Protein AF-A0A183EMP8-F1 (afdb_monomer)

Radius of gyration: 19.64 Å; Cα contacts (8 Å, |Δi|>4): 187; chains: 1; bounding box: 54×26×72 Å

Structure (mmCIF, N/CA/C/O backbone):
data_AF-A0A183EMP8-F1
#
_entry.id   AF-A0A183EMP8-F1
#
loop_
_atom_site.group_PDB
_atom_site.id
_atom_site.type_symbol
_atom_site.label_atom_id
_atom_site.label_alt_id
_atom_site.label_comp_id
_atom_site.label_asym_id
_atom_site.label_entity_id
_atom_site.label_seq_id
_atom_site.pdbx_PDB_ins_code
_atom_site.Cartn_x
_atom_site.Cartn_y
_atom_site.Cartn_z
_atom_site.occupancy
_atom_site.B_iso_or_equiv
_atom_site.auth_seq_id
_atom_site.auth_comp_id
_atom_site.auth_asym_id
_atom_site.auth_atom_id
_atom_site.pdbx_PDB_model_num
ATOM 1 N N . MET A 1 1 ? 3.446 -0.635 -47.519 1.00 36.91 1 MET A N 1
ATOM 2 C CA . MET A 1 1 ? 3.148 -0.071 -46.184 1.00 36.91 1 MET A CA 1
ATOM 3 C C . MET A 1 1 ? 3.749 -0.978 -45.109 1.00 36.91 1 MET A C 1
ATOM 5 O O . MET A 1 1 ? 3.052 -1.861 -44.645 1.00 36.91 1 MET A O 1
ATOM 9 N N . LEU A 1 2 ? 5.040 -0.838 -44.767 1.00 44.22 2 LEU A N 1
ATOM 10 C CA . LEU A 1 2 ? 5.709 -1.691 -43.756 1.00 44.22 2 LEU A CA 1
ATOM 11 C C . LEU A 1 2 ? 6.845 -0.983 -42.972 1.00 44.22 2 LEU A C 1
ATOM 13 O O . LEU A 1 2 ? 7.685 -1.649 -42.385 1.00 44.22 2 LEU A O 1
ATOM 17 N N . ASN A 1 3 ? 6.880 0.356 -42.900 1.00 42.75 3 ASN A N 1
ATOM 18 C CA . ASN A 1 3 ? 8.038 1.069 -42.315 1.00 42.75 3 ASN A CA 1
ATOM 19 C C . ASN A 1 3 ? 7.779 1.754 -40.956 1.00 42.75 3 ASN A C 1
ATOM 21 O O . ASN A 1 3 ? 8.674 2.403 -40.427 1.00 42.75 3 ASN A O 1
ATOM 25 N N . GLY A 1 4 ? 6.588 1.602 -40.362 1.00 42.56 4 GLY A N 1
ATOM 26 C CA . GLY A 1 4 ? 6.253 2.216 -39.063 1.00 42.56 4 GLY A CA 1
ATOM 27 C C . GLY A 1 4 ? 6.430 1.306 -37.839 1.00 42.56 4 GLY A C 1
ATOM 28 O O . GLY A 1 4 ? 6.602 1.800 -36.729 1.00 42.56 4 GLY A O 1
ATOM 29 N N . LEU A 1 5 ? 6.405 -0.019 -38.023 1.00 46.69 5 LEU A N 1
ATOM 30 C CA . LEU A 1 5 ? 6.367 -0.980 -36.910 1.00 46.69 5 LEU A CA 1
ATOM 31 C C . LEU A 1 5 ? 7.763 -1.351 -36.372 1.00 46.69 5 LEU A C 1
ATOM 33 O O . LEU A 1 5 ? 7.900 -1.585 -35.178 1.00 46.69 5 LEU A O 1
ATOM 37 N N . SER A 1 6 ? 8.807 -1.340 -37.212 1.00 55.94 6 SER A N 1
ATOM 38 C CA . SER A 1 6 ? 10.144 -1.853 -36.851 1.00 55.94 6 SER A CA 1
ATOM 39 C C . SER A 1 6 ? 11.011 -0.897 -36.020 1.00 55.94 6 SER A C 1
ATOM 41 O O . SER A 1 6 ? 11.880 -1.351 -35.282 1.00 55.94 6 SER A O 1
ATOM 43 N N . ILE A 1 7 ? 10.830 0.420 -36.151 1.00 47.31 7 ILE A N 1
ATOM 44 C CA . ILE A 1 7 ? 11.658 1.409 -35.434 1.00 47.31 7 ILE A CA 1
ATOM 45 C C . ILE A 1 7 ? 11.094 1.658 -34.031 1.00 47.31 7 ILE A C 1
ATOM 47 O O . ILE A 1 7 ? 11.850 1.786 -33.066 1.00 47.31 7 ILE A O 1
ATOM 51 N N . ASN A 1 8 ? 9.765 1.688 -33.910 1.00 54.59 8 ASN A N 1
ATOM 52 C CA . ASN A 1 8 ? 9.088 1.861 -32.628 1.00 54.59 8 ASN A CA 1
ATOM 53 C C . ASN A 1 8 ? 9.240 0.617 -31.741 1.00 54.59 8 ASN A C 1
ATOM 55 O O . ASN A 1 8 ? 9.482 0.766 -30.544 1.00 54.59 8 ASN A O 1
ATOM 59 N N . SER A 1 9 ? 9.202 -0.594 -32.315 1.00 57.34 9 SER A N 1
ATOM 60 C CA . SER A 1 9 ? 9.472 -1.827 -31.564 1.00 57.34 9 SER A CA 1
ATOM 61 C C . SER A 1 9 ? 10.908 -1.864 -31.032 1.00 57.34 9 SER A C 1
ATOM 63 O O . SER A 1 9 ? 11.096 -2.004 -29.826 1.00 57.34 9 SER A O 1
ATOM 65 N N . PHE A 1 10 ? 11.910 -1.599 -31.878 1.00 51.94 10 PHE A N 1
ATOM 66 C CA . PHE A 1 10 ? 13.324 -1.615 -31.485 1.00 51.94 10 PHE A CA 1
ATOM 67 C C . PHE A 1 10 ? 13.651 -0.592 -30.383 1.00 51.94 10 PHE A C 1
ATOM 69 O O . PHE A 1 10 ? 14.333 -0.910 -29.406 1.00 51.94 10 PHE A O 1
ATOM 76 N N . LYS A 1 11 ? 13.116 0.635 -30.484 1.00 61.25 11 LYS A N 1
ATOM 77 C CA . LYS A 1 11 ? 13.265 1.652 -29.428 1.00 61.25 11 LYS A CA 1
ATOM 78 C C . LYS A 1 11 ? 12.585 1.225 -28.124 1.00 61.25 11 LYS A C 1
ATOM 80 O O . LYS A 1 11 ? 13.185 1.389 -27.063 1.00 61.25 11 LYS A O 1
ATOM 85 N N . SER A 1 12 ? 11.393 0.626 -28.196 1.00 63.75 12 SER A N 1
ATOM 86 C CA . SER A 1 12 ? 10.695 0.102 -27.014 1.00 63.75 12 SER A CA 1
ATOM 87 C C . SER A 1 12 ? 11.495 -0.999 -26.304 1.00 63.75 12 SER A C 1
ATOM 89 O O . SER A 1 12 ? 11.578 -0.999 -25.079 1.00 63.75 12 SER A O 1
ATOM 91 N N . ASP A 1 13 ? 12.133 -1.896 -27.063 1.00 70.00 13 ASP A N 1
ATOM 92 C CA . ASP A 1 13 ? 12.922 -3.008 -26.525 1.00 70.00 13 ASP A CA 1
ATOM 93 C C . ASP A 1 13 ? 14.197 -2.506 -25.836 1.00 70.00 13 ASP A C 1
ATOM 95 O O . ASP A 1 13 ? 14.521 -2.940 -24.729 1.00 70.00 13 ASP A O 1
ATOM 99 N N . SER A 1 14 ? 14.875 -1.524 -26.441 1.00 74.75 14 SER A N 1
ATOM 100 C CA . SER A 1 14 ? 16.058 -0.888 -25.848 1.00 74.75 14 SER A CA 1
ATOM 101 C C . SER A 1 14 ? 15.749 -0.169 -24.528 1.00 74.75 14 SER A C 1
ATOM 103 O O . SER A 1 14 ? 16.514 -0.277 -23.568 1.00 74.75 14 SER A O 1
ATOM 105 N N . LEU A 1 15 ? 14.596 0.505 -24.438 1.00 75.62 15 LEU A N 1
ATOM 106 C CA . LEU A 1 15 ? 14.189 1.213 -23.227 1.00 75.62 15 LEU A CA 1
ATOM 107 C C . LEU A 1 15 ? 13.710 0.249 -22.135 1.00 75.62 15 LEU A C 1
ATOM 109 O O . LEU A 1 15 ? 14.039 0.438 -20.967 1.00 75.62 15 LEU A O 1
ATOM 113 N N . GLY A 1 16 ? 12.990 -0.814 -22.503 1.00 75.00 16 GLY A N 1
ATOM 114 C CA . GLY A 1 16 ? 12.621 -1.878 -21.569 1.00 75.00 16 GLY A CA 1
ATOM 115 C C . GLY A 1 16 ? 13.853 -2.542 -20.947 1.00 75.00 16 GLY A C 1
ATOM 116 O O . GLY A 1 16 ? 13.926 -2.697 -19.728 1.00 75.00 16 GLY A O 1
ATOM 117 N N . ALA A 1 17 ? 14.866 -2.854 -21.763 1.00 77.81 17 ALA A N 1
ATOM 118 C CA . ALA A 1 17 ? 16.140 -3.394 -21.288 1.00 77.81 17 ALA A CA 1
ATOM 119 C C . ALA A 1 17 ? 16.892 -2.411 -20.373 1.00 77.81 17 ALA A C 1
ATOM 121 O O . ALA A 1 17 ? 17.456 -2.820 -19.357 1.00 77.81 17 ALA A O 1
ATOM 122 N N . PHE A 1 18 ? 16.862 -1.116 -20.698 1.00 79.94 18 PHE A N 1
ATOM 123 C CA . PHE A 1 18 ? 17.441 -0.062 -19.867 1.00 79.94 18 PHE A CA 1
ATOM 124 C C . PHE A 1 18 ? 16.777 0.021 -18.485 1.00 79.94 18 PHE A C 1
ATOM 126 O O . PHE A 1 18 ? 17.469 -0.002 -17.465 1.00 79.94 18 PHE A O 1
ATOM 133 N N . LEU A 1 19 ? 15.440 0.062 -18.434 1.00 80.00 19 LEU A N 1
ATOM 134 C CA . LEU A 1 19 ? 14.693 0.098 -17.174 1.00 80.00 19 LEU A CA 1
ATOM 135 C C . LEU A 1 19 ? 14.952 -1.155 -16.336 1.00 80.00 19 LEU A C 1
ATOM 137 O O . LEU A 1 19 ? 15.184 -1.048 -15.132 1.00 80.00 19 LEU A O 1
ATOM 141 N N . LYS A 1 20 ? 14.972 -2.327 -16.981 1.00 79.38 20 LYS A N 1
ATOM 142 C CA . LYS A 1 20 ? 15.285 -3.603 -16.336 1.00 79.38 20 LYS A CA 1
ATOM 143 C C . LYS A 1 20 ? 16.661 -3.566 -15.665 1.00 79.38 20 LYS A C 1
ATOM 145 O O . LYS A 1 20 ? 16.749 -3.799 -14.464 1.00 79.38 20 LYS A O 1
ATOM 150 N N . ARG A 1 21 ? 17.711 -3.172 -16.396 1.00 78.81 21 ARG A N 1
ATOM 151 C CA . ARG A 1 21 ? 19.072 -3.036 -15.845 1.00 78.81 21 ARG A CA 1
ATOM 152 C C . ARG A 1 21 ? 19.140 -2.044 -14.688 1.00 78.81 21 ARG A C 1
ATOM 154 O O . ARG A 1 21 ? 19.780 -2.333 -13.682 1.00 78.81 21 ARG A O 1
ATOM 161 N N . GLY A 1 22 ? 18.484 -0.890 -14.815 1.00 76.38 22 GLY A N 1
ATOM 162 C CA . GLY A 1 22 ? 18.464 0.123 -13.758 1.00 76.38 22 GLY A CA 1
ATOM 163 C C . GLY A 1 22 ? 17.819 -0.376 -12.470 1.00 76.38 22 GLY A C 1
ATOM 164 O O . GLY A 1 22 ? 18.330 -0.108 -11.382 1.00 76.38 22 GLY A O 1
ATOM 165 N N . LEU A 1 23 ? 16.728 -1.131 -12.598 1.00 78.31 23 LEU A N 1
ATOM 166 C CA . LEU A 1 23 ? 16.051 -1.768 -11.475 1.00 78.31 23 LEU A CA 1
ATOM 167 C C . LEU A 1 23 ? 16.917 -2.885 -10.866 1.00 78.31 23 LEU A C 1
ATOM 169 O O . LEU A 1 23 ? 17.109 -2.892 -9.653 1.00 78.31 23 LEU A O 1
ATOM 173 N N . GLU A 1 24 ? 17.476 -3.788 -11.676 1.00 79.69 24 GLU A N 1
ATOM 174 C CA . GLU A 1 24 ? 18.294 -4.926 -11.218 1.00 79.69 24 GLU A CA 1
ATOM 175 C C . GLU A 1 24 ? 19.586 -4.482 -10.530 1.00 79.69 24 GLU A C 1
ATOM 177 O O . GLU A 1 24 ? 19.867 -4.871 -9.397 1.00 79.69 24 GLU A O 1
ATOM 182 N N . MET A 1 25 ? 20.371 -3.639 -11.200 1.00 72.06 25 MET A N 1
ATOM 183 C CA . MET A 1 25 ? 21.690 -3.242 -10.709 1.00 72.06 25 MET A CA 1
ATOM 184 C C . MET A 1 25 ? 21.608 -2.154 -9.639 1.00 72.06 25 MET A C 1
ATOM 186 O O . MET A 1 25 ? 22.617 -1.843 -9.007 1.00 72.06 25 MET A O 1
ATOM 190 N N . ARG A 1 26 ? 20.436 -1.516 -9.480 1.00 67.31 26 ARG A N 1
ATOM 191 C CA . ARG A 1 26 ? 20.272 -0.243 -8.752 1.00 67.31 26 ARG A CA 1
ATOM 192 C C . ARG A 1 26 ? 21.353 0.774 -9.125 1.00 67.31 26 ARG A C 1
ATOM 194 O O . ARG A 1 26 ? 21.770 1.596 -8.312 1.00 67.31 26 ARG A O 1
ATOM 201 N N . ALA A 1 27 ? 21.806 0.682 -10.370 1.00 57.88 27 ALA A N 1
ATOM 202 C CA . ALA A 1 27 ? 22.885 1.436 -10.965 1.00 57.88 27 ALA A CA 1
ATOM 203 C C . ALA A 1 27 ? 22.543 1.643 -12.442 1.00 57.88 27 ALA A C 1
ATOM 205 O O . ALA A 1 27 ? 22.203 0.694 -13.144 1.00 57.88 27 ALA A O 1
ATOM 206 N N . LEU A 1 28 ? 22.637 2.880 -12.920 1.00 56.16 28 LEU A N 1
ATOM 207 C CA . LEU A 1 28 ? 22.540 3.208 -14.339 1.00 56.16 28 LEU A CA 1
ATOM 208 C C . LEU A 1 28 ? 23.944 3.544 -14.837 1.00 56.16 28 LEU A C 1
ATOM 210 O O . LEU A 1 28 ? 24.268 4.699 -15.086 1.00 56.16 28 LEU A O 1
ATOM 214 N N . SER A 1 29 ? 24.806 2.529 -14.933 1.00 53.50 29 SER A N 1
ATOM 215 C CA . SER A 1 29 ? 26.203 2.696 -15.367 1.00 53.50 29 SER A CA 1
ATOM 216 C C . SER A 1 29 ? 26.327 3.315 -16.766 1.00 53.50 29 SER A C 1
ATOM 218 O O . SER A 1 29 ? 27.310 3.987 -17.054 1.00 53.50 29 SER A O 1
ATOM 220 N N . GLU A 1 30 ? 25.315 3.128 -17.616 1.00 52.62 30 GLU A N 1
ATOM 221 C CA . GLU A 1 30 ? 25.265 3.632 -18.995 1.00 52.62 30 GLU A CA 1
ATOM 222 C C . GLU A 1 30 ? 24.533 4.985 -19.131 1.00 52.62 30 GLU A C 1
ATOM 224 O O . GLU A 1 30 ? 24.524 5.564 -20.215 1.00 52.62 30 GLU A O 1
ATOM 229 N N . CYS A 1 31 ? 23.919 5.520 -18.064 1.00 52.47 31 CYS A N 1
ATOM 230 C CA . CYS A 1 31 ? 23.173 6.781 -18.121 1.00 52.47 31 CYS A CA 1
ATOM 231 C C . CYS A 1 31 ? 23.475 7.671 -16.914 1.00 52.47 31 CYS A C 1
ATOM 233 O O . CYS A 1 31 ? 22.906 7.522 -15.836 1.00 52.47 31 CYS A O 1
ATOM 235 N N . THR A 1 32 ? 24.343 8.658 -17.129 1.00 56.25 32 THR A N 1
ATOM 236 C CA . THR A 1 32 ? 24.694 9.688 -16.140 1.00 56.25 32 THR A CA 1
ATOM 237 C C . THR A 1 32 ? 23.601 10.746 -15.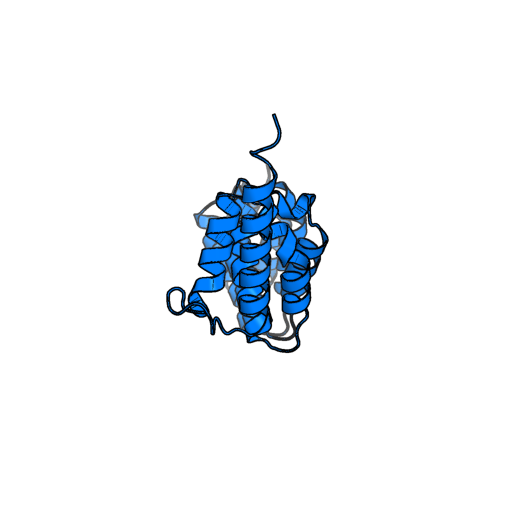953 1.00 56.25 32 THR A C 1
ATOM 239 O O . THR A 1 32 ? 23.683 11.552 -15.029 1.00 56.25 32 THR A O 1
ATOM 242 N N . LEU A 1 33 ? 22.573 10.754 -16.813 1.00 57.56 33 LEU A N 1
ATOM 243 C CA . LEU A 1 33 ? 21.536 11.791 -16.858 1.00 57.56 33 LEU A CA 1
ATOM 244 C C . LEU A 1 33 ? 20.412 11.587 -15.833 1.00 57.56 33 LEU A C 1
ATOM 246 O O . LEU A 1 33 ? 19.730 12.548 -15.484 1.00 57.56 33 LEU A O 1
ATOM 250 N N . VAL A 1 34 ? 20.204 10.358 -15.346 1.00 62.28 34 VAL A N 1
ATOM 251 C CA . VAL A 1 34 ? 19.144 10.046 -14.377 1.00 62.28 34 VAL A CA 1
ATOM 252 C C . VAL A 1 34 ? 19.766 9.377 -13.153 1.00 62.28 34 VAL A C 1
ATOM 254 O O . VAL A 1 34 ? 20.154 8.211 -13.225 1.00 62.28 34 VAL A O 1
ATOM 257 N N . PRO A 1 35 ? 19.851 10.070 -12.003 1.00 68.94 35 PRO A N 1
ATOM 258 C CA . PRO A 1 35 ? 20.240 9.432 -10.751 1.00 68.94 35 PRO A CA 1
ATOM 259 C C . PRO A 1 35 ? 19.295 8.265 -10.432 1.00 68.94 35 PRO A C 1
ATOM 261 O O . PRO A 1 35 ? 18.087 8.395 -10.614 1.00 68.94 35 PRO A O 1
ATOM 264 N N . ILE A 1 36 ? 19.791 7.152 -9.883 1.00 65.88 36 ILE A N 1
ATOM 265 C CA . ILE A 1 36 ? 18.942 5.991 -9.518 1.00 65.88 36 ILE A CA 1
ATOM 266 C C . ILE A 1 36 ? 17.803 6.369 -8.568 1.00 65.88 36 ILE A C 1
ATOM 268 O O . ILE A 1 36 ? 16.705 5.825 -8.668 1.00 65.88 36 ILE A O 1
ATOM 272 N N . ALA A 1 37 ? 18.021 7.358 -7.700 1.00 69.94 37 ALA A N 1
ATOM 273 C CA . ALA A 1 37 ? 16.978 7.911 -6.836 1.00 69.94 37 ALA A CA 1
ATOM 274 C C . ALA A 1 37 ? 15.764 8.462 -7.619 1.00 69.94 37 ALA A C 1
ATOM 276 O O . ALA A 1 37 ? 14.668 8.547 -7.076 1.00 69.94 37 ALA A O 1
ATOM 277 N N . LYS A 1 38 ? 15.942 8.815 -8.897 1.00 79.69 38 LYS A N 1
ATOM 278 C CA . LYS A 1 38 ? 14.908 9.317 -9.812 1.00 79.69 38 LYS A CA 1
ATOM 279 C C . LYS A 1 38 ? 14.290 8.235 -10.699 1.00 79.69 38 LYS A C 1
ATOM 281 O O . LYS A 1 38 ? 13.328 8.522 -11.406 1.00 79.69 38 LYS A O 1
ATOM 286 N N . LEU A 1 39 ? 14.774 6.993 -10.641 1.00 79.62 39 LEU A N 1
ATOM 287 C CA . LEU A 1 39 ? 14.243 5.889 -11.442 1.00 79.62 39 LEU A CA 1
ATOM 288 C C . LEU A 1 39 ? 12.733 5.643 -11.217 1.00 79.62 39 LEU A C 1
ATOM 290 O O . LEU A 1 39 ? 12.022 5.503 -12.212 1.00 79.62 39 LEU A O 1
ATOM 294 N N . PRO A 1 40 ? 12.189 5.685 -9.980 1.00 80.50 40 PRO A N 1
ATOM 295 C CA . PRO A 1 40 ? 10.740 5.602 -9.767 1.00 80.50 40 PRO A CA 1
ATOM 296 C C . PRO A 1 40 ? 9.959 6.729 -10.455 1.00 80.50 40 PRO A C 1
ATOM 298 O O . PRO A 1 40 ? 8.885 6.507 -11.007 1.00 80.50 40 PRO A O 1
ATOM 301 N N . GLU A 1 41 ? 10.498 7.949 -10.450 1.00 84.00 41 GLU A N 1
ATOM 302 C CA . GLU A 1 41 ? 9.870 9.098 -11.105 1.00 84.00 41 GLU A CA 1
ATOM 303 C C . GLU A 1 41 ? 9.851 8.924 -12.626 1.00 84.00 41 GLU A C 1
ATOM 305 O O . GLU A 1 41 ? 8.813 9.139 -13.247 1.00 84.00 41 GLU A O 1
ATOM 310 N N . LEU A 1 42 ? 10.955 8.448 -13.209 1.00 85.44 42 LEU A N 1
ATOM 311 C CA . LEU A 1 42 ? 11.034 8.138 -14.633 1.00 85.44 42 LEU A CA 1
ATOM 312 C C . LEU A 1 42 ? 10.038 7.043 -15.035 1.00 85.44 42 LEU A C 1
ATOM 314 O O . LEU A 1 42 ? 9.313 7.218 -16.011 1.00 85.44 42 LEU A O 1
ATOM 318 N N . ILE A 1 43 ? 9.966 5.940 -14.280 1.00 86.56 43 ILE A N 1
ATOM 319 C CA . ILE A 1 43 ? 9.018 4.849 -14.557 1.00 86.56 43 ILE A CA 1
ATOM 320 C C . ILE A 1 43 ? 7.575 5.360 -14.485 1.00 86.56 43 ILE A C 1
ATOM 322 O O . ILE A 1 43 ? 6.770 5.039 -15.355 1.00 86.56 43 ILE A O 1
ATOM 326 N N . PHE A 1 44 ? 7.249 6.199 -13.499 1.00 87.75 44 PHE A N 1
ATOM 327 C CA . PHE A 1 44 ? 5.924 6.808 -13.395 1.00 87.75 44 PHE A CA 1
ATOM 328 C C . PHE A 1 44 ? 5.599 7.713 -14.594 1.00 87.75 44 PHE A C 1
ATOM 330 O O . PHE A 1 44 ? 4.509 7.623 -15.152 1.00 87.75 44 PHE A O 1
ATOM 337 N N . VAL A 1 45 ? 6.535 8.560 -15.033 1.00 87.31 45 VAL A N 1
ATOM 338 C CA . VAL A 1 45 ? 6.334 9.416 -16.217 1.00 87.31 45 VAL A CA 1
ATOM 339 C C . VAL A 1 45 ? 6.152 8.571 -17.478 1.00 87.31 45 VAL A C 1
ATOM 341 O O . VAL A 1 45 ? 5.243 8.830 -18.262 1.00 87.31 45 VAL A O 1
ATOM 344 N N . LEU A 1 46 ? 6.963 7.526 -17.653 1.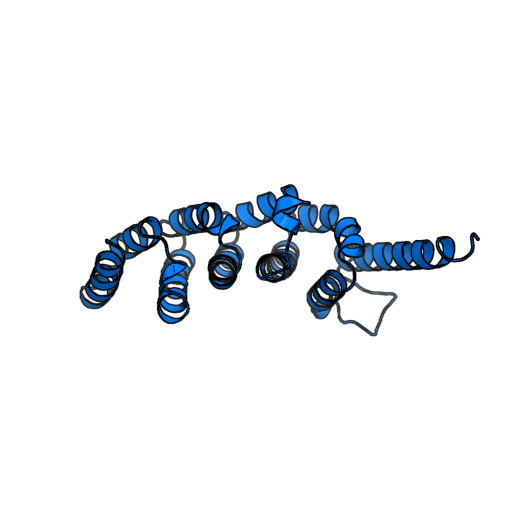00 87.06 46 LEU A N 1
ATOM 345 C CA . LEU A 1 46 ? 6.837 6.605 -18.781 1.00 87.06 46 LEU A CA 1
ATOM 346 C C . LEU A 1 46 ? 5.504 5.855 -18.758 1.00 87.06 46 LEU A C 1
ATOM 348 O O . LEU A 1 46 ? 4.884 5.739 -19.808 1.00 87.06 46 LEU A O 1
ATOM 352 N N . TYR A 1 47 ? 5.015 5.440 -17.584 1.00 87.88 47 TYR A N 1
ATOM 353 C CA . TYR A 1 47 ? 3.677 4.856 -17.443 1.00 87.88 47 TYR A CA 1
ATOM 354 C C . TYR A 1 47 ? 2.589 5.785 -17.993 1.00 87.88 47 TYR A C 1
ATOM 356 O O . TYR A 1 47 ? 1.700 5.331 -18.703 1.00 87.88 47 TYR A O 1
ATOM 364 N N . LYS A 1 48 ? 2.665 7.093 -17.710 1.00 86.50 48 LYS A N 1
ATOM 365 C CA . LYS A 1 48 ? 1.676 8.072 -18.194 1.00 86.50 48 LYS A CA 1
ATOM 366 C C . LYS A 1 48 ? 1.718 8.280 -19.708 1.00 86.50 48 LYS A C 1
ATOM 368 O O . LYS A 1 48 ? 0.705 8.663 -20.280 1.00 86.50 48 LYS A O 1
ATOM 373 N N . ILE A 1 49 ? 2.872 8.068 -20.337 1.00 87.25 49 ILE A N 1
ATOM 374 C CA . ILE A 1 49 ? 3.061 8.258 -21.780 1.00 87.25 49 ILE A CA 1
ATOM 375 C C . ILE A 1 49 ? 2.723 6.975 -22.547 1.00 87.25 49 ILE A C 1
ATOM 377 O O . ILE A 1 49 ? 2.123 7.036 -23.615 1.00 87.25 49 ILE A O 1
ATOM 381 N N . SER A 1 50 ? 3.151 5.828 -22.023 1.00 85.06 50 SER A N 1
ATOM 382 C CA . SER A 1 50 ? 3.161 4.541 -22.718 1.00 85.06 50 SER A CA 1
ATOM 383 C C . SER A 1 50 ? 3.171 3.399 -21.680 1.00 85.06 50 SER A C 1
ATOM 385 O O . SER A 1 50 ? 4.231 2.867 -21.325 1.00 85.06 50 SER A O 1
ATOM 387 N N . PRO A 1 51 ? 1.991 3.037 -21.130 1.00 83.81 51 PRO A N 1
ATOM 388 C CA . PRO A 1 51 ? 1.844 1.980 -20.126 1.00 83.81 51 PRO A CA 1
ATOM 389 C C . PRO A 1 51 ? 2.460 0.637 -20.541 1.00 83.81 51 PRO A C 1
ATOM 391 O O . PRO A 1 51 ? 3.004 -0.083 -19.704 1.00 83.81 51 PRO A O 1
ATOM 394 N N . GLU A 1 52 ? 2.427 0.313 -21.834 1.00 82.31 52 GLU A N 1
ATOM 395 C CA . GLU A 1 52 ? 2.970 -0.910 -22.429 1.00 82.31 52 GLU A CA 1
ATOM 396 C C . GLU A 1 52 ? 4.476 -1.093 -22.191 1.00 82.31 52 GLU A C 1
ATOM 398 O O . GLU A 1 52 ? 4.952 -2.226 -22.090 1.00 82.31 52 GLU A O 1
ATOM 403 N N . LEU A 1 53 ? 5.232 -0.000 -22.038 1.00 81.81 53 LEU A N 1
ATOM 404 C CA . LEU A 1 53 ? 6.653 -0.065 -21.683 1.00 81.81 53 LEU A CA 1
ATOM 405 C C . LEU A 1 53 ? 6.847 -0.522 -20.239 1.00 81.81 53 LEU A C 1
ATOM 407 O O . LEU A 1 53 ? 7.829 -1.195 -19.928 1.00 81.81 53 LEU A O 1
ATOM 411 N N . ILE A 1 54 ? 5.908 -0.169 -19.362 1.00 83.94 54 ILE A N 1
ATOM 412 C CA . ILE A 1 54 ? 5.981 -0.498 -17.942 1.00 83.94 54 ILE A CA 1
ATOM 413 C C . ILE A 1 54 ? 5.545 -1.931 -17.688 1.00 83.94 54 ILE A C 1
ATOM 415 O O . ILE A 1 54 ? 6.165 -2.598 -16.865 1.00 83.94 54 ILE A O 1
ATOM 419 N N . VAL A 1 55 ? 4.580 -2.450 -18.454 1.00 84.44 55 VAL A N 1
ATOM 420 C CA . VAL A 1 55 ? 4.168 -3.863 -18.378 1.00 84.44 55 VAL A CA 1
ATOM 421 C C . VAL A 1 55 ? 5.372 -4.809 -18.456 1.00 84.44 55 VAL A C 1
ATOM 423 O O . VAL A 1 55 ? 5.477 -5.759 -17.684 1.00 84.44 55 VAL A O 1
ATOM 426 N N . ARG A 1 56 ? 6.358 -4.494 -19.304 1.00 84.00 56 ARG A N 1
ATOM 427 C CA . ARG A 1 56 ? 7.574 -5.307 -19.478 1.00 84.00 56 ARG A CA 1
ATOM 428 C C . ARG A 1 56 ? 8.462 -5.393 -18.235 1.00 84.00 56 ARG A C 1
ATOM 430 O O . ARG A 1 56 ? 9.233 -6.342 -18.119 1.00 84.00 56 ARG A O 1
ATOM 437 N N . VAL A 1 57 ? 8.381 -4.423 -17.324 1.00 85.94 57 VAL A N 1
ATOM 438 C CA . VAL A 1 57 ? 9.186 -4.400 -16.091 1.00 85.94 57 VAL A CA 1
ATOM 439 C C . VAL A 1 57 ? 8.404 -4.829 -14.850 1.00 85.94 57 VAL A C 1
ATOM 441 O O . VAL A 1 57 ? 9.008 -5.014 -13.798 1.00 85.94 57 VAL A O 1
ATOM 444 N N . ILE A 1 58 ? 7.091 -5.059 -14.952 1.00 90.12 58 ILE A N 1
ATOM 445 C CA . ILE A 1 58 ? 6.249 -5.479 -13.819 1.00 90.12 58 ILE A CA 1
ATOM 446 C C . ILE A 1 58 ? 6.734 -6.764 -13.134 1.00 90.12 58 ILE A C 1
ATOM 448 O O . ILE A 1 58 ? 6.785 -6.757 -11.902 1.00 90.12 58 ILE A O 1
ATOM 452 N N . PRO A 1 59 ? 7.145 -7.833 -13.848 1.00 91.56 59 PRO A N 1
ATOM 453 C CA . PRO A 1 59 ? 7.666 -9.033 -13.191 1.00 91.56 59 PRO A CA 1
ATOM 454 C C . PRO A 1 59 ? 8.852 -8.738 -12.263 1.00 91.56 59 PRO A C 1
ATOM 456 O O . PRO A 1 59 ? 8.931 -9.283 -11.166 1.00 91.56 59 PRO A O 1
ATOM 459 N N . LEU A 1 60 ? 9.724 -7.807 -12.660 1.00 90.00 60 LEU A N 1
ATOM 460 C CA . LEU A 1 60 ? 10.860 -7.381 -11.847 1.00 90.00 60 LEU A CA 1
ATOM 461 C C . LEU A 1 60 ? 10.426 -6.518 -10.655 1.00 90.00 60 LEU A C 1
ATOM 463 O O . LEU A 1 60 ? 10.975 -6.654 -9.565 1.00 90.00 60 LEU A O 1
ATOM 467 N N . LEU A 1 61 ? 9.426 -5.648 -10.827 1.00 92.81 61 LEU A N 1
ATOM 468 C CA . LEU A 1 61 ? 8.849 -4.898 -9.705 1.00 92.81 61 LEU A CA 1
ATOM 469 C C . LEU A 1 61 ? 8.259 -5.853 -8.655 1.00 92.81 61 LEU A C 1
ATOM 471 O O . LEU A 1 61 ? 8.479 -5.672 -7.458 1.00 92.81 61 LEU A O 1
ATOM 475 N N . VAL A 1 62 ? 7.564 -6.902 -9.097 1.00 95.31 62 VAL A N 1
ATOM 476 C CA . VAL A 1 62 ? 7.040 -7.955 -8.219 1.00 95.31 62 VAL A CA 1
ATOM 477 C C . VAL A 1 62 ? 8.166 -8.661 -7.461 1.00 95.31 62 VAL A C 1
ATOM 479 O O . VAL A 1 62 ? 8.102 -8.757 -6.235 1.00 95.31 62 VAL A O 1
ATOM 482 N N . GLU A 1 63 ? 9.218 -9.093 -8.155 1.00 94.00 63 GLU A N 1
ATOM 483 C CA . GLU A 1 63 ? 10.386 -9.721 -7.525 1.00 94.00 63 GLU A CA 1
ATOM 484 C C . GLU A 1 63 ? 11.020 -8.798 -6.470 1.00 94.00 63 GLU A C 1
ATOM 486 O O . GLU A 1 63 ? 11.334 -9.210 -5.352 1.00 94.00 63 GLU A O 1
ATOM 491 N N . GLN A 1 64 ? 11.139 -7.506 -6.775 1.00 92.69 64 GLN A N 1
ATOM 492 C CA . GLN A 1 64 ? 11.695 -6.528 -5.846 1.00 92.69 64 GLN A CA 1
ATOM 493 C C . GLN A 1 64 ? 10.814 -6.281 -4.622 1.00 92.69 64 GLN A C 1
ATOM 495 O O . GLN A 1 64 ? 11.362 -6.073 -3.538 1.00 92.69 64 GLN A O 1
ATOM 500 N N . LEU A 1 65 ? 9.484 -6.351 -4.746 1.00 95.94 65 LEU A N 1
ATOM 501 C CA . LEU A 1 65 ? 8.581 -6.334 -3.589 1.00 95.94 65 LEU A CA 1
ATOM 502 C C . LEU A 1 65 ? 8.789 -7.557 -2.690 1.00 95.94 65 LEU A C 1
ATOM 504 O O . LEU A 1 65 ? 8.547 -7.467 -1.490 1.00 95.94 65 LEU A O 1
ATOM 508 N N . GLN A 1 66 ? 9.259 -8.678 -3.235 1.00 95.88 66 GLN A N 1
ATOM 509 C CA . GLN A 1 66 ? 9.537 -9.914 -2.499 1.00 95.88 66 GLN A CA 1
ATOM 510 C C . GLN A 1 66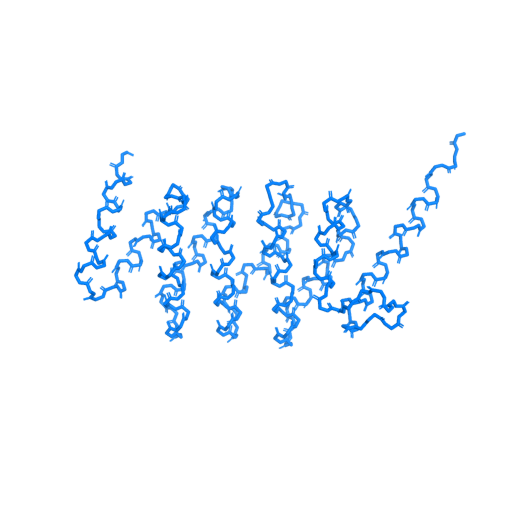 ? 10.977 -10.005 -1.972 1.00 95.88 66 GLN A C 1
ATOM 512 O O . GLN A 1 66 ? 11.263 -10.851 -1.129 1.00 95.88 66 GLN A O 1
ATOM 517 N N . SER A 1 67 ? 11.865 -9.116 -2.419 1.00 94.75 67 SER A N 1
ATOM 518 C CA . SER A 1 67 ? 13.283 -9.105 -2.052 1.00 94.75 67 SER A CA 1
ATOM 519 C C . SER A 1 67 ? 13.507 -9.003 -0.541 1.00 94.75 67 SER A C 1
ATOM 521 O O . SER A 1 67 ? 12.836 -8.239 0.153 1.00 94.75 67 SER A O 1
ATOM 523 N N . GLU A 1 68 ? 14.541 -9.670 -0.028 1.00 94.62 68 GLU A N 1
ATOM 524 C CA . GLU A 1 68 ? 15.002 -9.508 1.359 1.00 94.62 68 GLU A CA 1
ATOM 525 C C . GLU A 1 68 ? 15.525 -8.089 1.643 1.00 94.62 68 GLU A C 1
ATOM 527 O O . GLU A 1 68 ? 15.468 -7.596 2.774 1.00 94.62 68 GLU A O 1
ATOM 532 N N . ASN A 1 69 ? 15.957 -7.373 0.603 1.00 91.94 69 ASN A N 1
ATOM 533 C CA . ASN A 1 69 ? 16.506 -6.033 0.726 1.00 91.94 69 ASN A CA 1
ATOM 534 C C . ASN A 1 69 ? 15.395 -4.983 0.911 1.00 91.94 69 ASN A C 1
ATOM 536 O O . ASN A 1 69 ? 14.684 -4.623 -0.030 1.00 91.94 69 ASN A O 1
ATOM 540 N N . VAL A 1 70 ? 15.314 -4.431 2.124 1.00 94.88 70 VAL A N 1
ATOM 541 C CA . VAL A 1 70 ? 14.327 -3.414 2.535 1.00 94.88 70 VAL A CA 1
ATOM 542 C C . VAL A 1 70 ? 14.299 -2.209 1.589 1.00 94.88 70 VAL A C 1
ATOM 544 O O . VAL A 1 70 ? 13.223 -1.705 1.277 1.00 94.88 70 VAL A O 1
ATOM 547 N N . ALA A 1 71 ? 15.454 -1.758 1.092 1.00 90.38 71 ALA A N 1
ATOM 548 C CA . ALA A 1 71 ? 15.516 -0.601 0.204 1.00 90.38 71 ALA A CA 1
ATOM 549 C C . ALA A 1 71 ? 14.903 -0.880 -1.183 1.00 90.38 71 ALA A C 1
ATOM 551 O O . ALA A 1 71 ? 14.276 0.022 -1.732 1.00 90.38 71 ALA A O 1
ATOM 552 N N . ALA A 1 72 ? 15.002 -2.110 -1.719 1.00 89.44 72 ALA A N 1
ATOM 553 C CA . ALA A 1 72 ? 14.266 -2.477 -2.946 1.00 89.44 72 ALA A CA 1
ATOM 554 C C . ALA A 1 72 ? 12.768 -2.408 -2.703 1.00 89.44 72 ALA A C 1
ATOM 556 O O . ALA A 1 72 ? 12.049 -1.742 -3.445 1.00 89.44 72 ALA A O 1
ATOM 557 N N . ARG A 1 73 ? 12.314 -3.081 -1.637 1.00 95.25 73 ARG A N 1
ATOM 558 C CA . ARG A 1 73 ? 10.892 -3.138 -1.304 1.00 95.25 73 ARG A CA 1
ATOM 559 C C . ARG A 1 73 ? 10.324 -1.737 -1.125 1.00 95.25 73 ARG A C 1
ATOM 561 O O . ARG A 1 73 ? 9.279 -1.439 -1.686 1.00 95.25 73 ARG A O 1
ATOM 568 N N . SER A 1 74 ? 11.033 -0.870 -0.401 1.00 93.62 74 SER A N 1
ATOM 569 C CA . SER A 1 74 ? 10.633 0.522 -0.179 1.00 93.62 74 SER A CA 1
ATOM 570 C C . SER A 1 74 ? 10.537 1.319 -1.486 1.00 93.62 74 SER A C 1
ATOM 572 O O . SER A 1 74 ? 9.533 1.984 -1.728 1.00 93.62 74 SER A O 1
ATOM 574 N N . GLN A 1 75 ? 11.532 1.200 -2.371 1.00 90.31 75 GLN A N 1
ATOM 575 C CA . GLN A 1 75 ? 11.542 1.912 -3.651 1.00 90.31 75 GLN A CA 1
ATOM 576 C C . GLN A 1 75 ? 10.371 1.494 -4.555 1.00 90.31 75 GLN A C 1
ATOM 578 O O . GLN A 1 75 ? 9.682 2.347 -5.120 1.00 90.31 75 GLN A O 1
ATOM 583 N N . VAL A 1 76 ? 10.118 0.188 -4.680 1.00 92.94 76 VAL A N 1
ATOM 584 C CA . VAL A 1 76 ? 9.015 -0.310 -5.514 1.00 92.94 76 VAL A CA 1
ATOM 585 C C . VAL A 1 76 ? 7.660 -0.065 -4.867 1.00 92.94 76 VAL A C 1
ATOM 587 O O . VAL A 1 76 ? 6.697 0.220 -5.578 1.00 92.94 76 VAL A O 1
ATOM 590 N N . LEU A 1 77 ? 7.571 -0.100 -3.536 1.00 95.50 77 LEU A N 1
ATOM 591 C CA . LEU A 1 77 ? 6.377 0.328 -2.814 1.00 95.50 77 LEU A CA 1
ATOM 592 C C . LEU A 1 77 ? 6.046 1.790 -3.133 1.00 95.50 77 LEU A C 1
ATOM 594 O O . LEU A 1 77 ? 4.892 2.107 -3.418 1.00 95.50 77 LEU A O 1
ATOM 598 N N . GLU A 1 78 ? 7.043 2.679 -3.115 1.00 93.75 78 GLU A N 1
ATOM 599 C CA . GLU A 1 78 ? 6.862 4.091 -3.458 1.00 93.75 78 GLU A CA 1
ATOM 600 C C . GLU A 1 78 ? 6.291 4.275 -4.864 1.00 93.75 78 GLU A C 1
ATOM 602 O O . GLU A 1 78 ? 5.263 4.934 -5.043 1.00 93.75 78 GLU A O 1
ATOM 607 N N . LEU A 1 79 ? 6.919 3.631 -5.846 1.00 93.94 79 LEU A N 1
ATOM 608 C CA . LEU A 1 79 ? 6.460 3.636 -7.229 1.00 93.94 79 LEU A CA 1
ATOM 609 C C . LEU A 1 79 ? 5.034 3.084 -7.366 1.00 93.94 79 LEU A C 1
ATOM 611 O O . LEU A 1 79 ? 4.174 3.731 -7.961 1.00 93.94 79 LEU A O 1
ATOM 615 N N . SER A 1 80 ? 4.777 1.906 -6.801 1.00 95.31 80 SER A N 1
ATOM 616 C CA . SER A 1 80 ? 3.496 1.204 -6.928 1.00 95.31 80 SER A CA 1
ATOM 617 C C . SER A 1 80 ? 2.359 2.010 -6.313 1.00 95.31 80 SER A C 1
ATOM 619 O O . SER A 1 80 ? 1.316 2.178 -6.936 1.00 95.31 80 SER A O 1
ATOM 621 N N . GLY A 1 81 ? 2.571 2.600 -5.133 1.00 95.56 81 GLY A N 1
ATOM 622 C CA . GLY A 1 81 ? 1.580 3.471 -4.509 1.00 95.56 81 GLY A CA 1
ATOM 623 C C . GLY A 1 81 ? 1.242 4.695 -5.349 1.00 95.56 81 GLY A C 1
ATOM 624 O O . GLY A 1 81 ? 0.072 5.061 -5.443 1.00 95.56 81 GLY A O 1
ATOM 625 N N . ARG A 1 82 ? 2.241 5.307 -6.001 1.00 93.50 82 ARG A N 1
ATOM 626 C CA . ARG A 1 82 ? 2.015 6.416 -6.942 1.00 93.50 82 ARG A CA 1
ATOM 627 C C . ARG A 1 82 ? 1.218 5.967 -8.161 1.00 93.50 82 ARG A C 1
ATOM 629 O O . ARG A 1 82 ? 0.273 6.655 -8.529 1.00 93.50 82 ARG A O 1
ATOM 636 N N . LEU A 1 83 ? 1.563 4.819 -8.747 1.00 94.44 83 LEU A N 1
ATOM 637 C CA . LEU A 1 83 ? 0.837 4.244 -9.880 1.00 94.44 83 LEU A CA 1
ATOM 638 C C . LEU A 1 83 ? -0.623 3.958 -9.511 1.00 94.44 83 LEU A C 1
ATOM 640 O O . LEU A 1 83 ? -1.519 4.409 -10.209 1.00 94.44 83 LEU A O 1
ATOM 644 N N . PHE A 1 84 ? -0.889 3.274 -8.396 1.00 95.69 84 PHE A N 1
ATOM 645 C CA . PHE A 1 84 ? -2.257 2.971 -7.951 1.00 95.69 84 PHE A CA 1
ATOM 646 C C . PHE A 1 84 ? -3.039 4.203 -7.478 1.00 95.69 84 PHE A C 1
ATOM 648 O O . PHE A 1 84 ? -4.264 4.166 -7.423 1.00 95.69 84 PHE A O 1
ATOM 655 N N . SER A 1 85 ? -2.354 5.303 -7.165 1.00 94.62 85 SER A N 1
ATOM 656 C CA . SER A 1 85 ? -2.982 6.587 -6.836 1.00 94.62 85 SER A CA 1
ATOM 657 C C . SER A 1 85 ? -3.284 7.452 -8.062 1.00 94.62 85 SER A C 1
ATOM 659 O O . SER A 1 85 ? -3.783 8.564 -7.899 1.00 94.62 85 SER A O 1
ATOM 661 N N . ASP A 1 86 ? -2.979 6.982 -9.272 1.00 93.12 86 ASP A N 1
ATOM 662 C CA . ASP A 1 86 ? -3.327 7.673 -10.509 1.00 93.12 86 ASP A CA 1
ATOM 663 C C . ASP A 1 86 ? -4.769 7.324 -10.935 1.00 93.12 86 ASP A C 1
ATOM 665 O O . ASP A 1 86 ? -5.099 6.137 -10.961 1.00 93.12 86 ASP A O 1
ATOM 669 N N . PRO A 1 87 ? -5.636 8.301 -11.273 1.00 91.88 87 PRO A N 1
ATOM 670 C CA . PRO A 1 87 ? -7.024 8.034 -11.672 1.00 91.88 87 PRO A CA 1
ATOM 671 C C . PRO A 1 87 ? -7.164 7.148 -12.913 1.00 91.88 87 PRO A C 1
ATOM 673 O O . PRO A 1 87 ? -8.103 6.363 -13.000 1.00 91.88 87 PRO A O 1
ATOM 676 N N . GLU A 1 88 ? -6.201 7.223 -13.834 1.00 90.75 88 GLU A N 1
ATOM 677 C CA . GLU A 1 88 ? -6.182 6.442 -15.076 1.00 90.75 88 GLU A CA 1
ATOM 678 C C . GLU A 1 88 ? -5.496 5.080 -14.886 1.00 90.75 88 GLU A C 1
ATOM 680 O O . GLU A 1 88 ? -5.251 4.344 -15.845 1.00 90.75 88 GLU A O 1
ATOM 685 N N . CYS A 1 89 ? -5.128 4.727 -13.651 1.00 91.75 89 CYS A N 1
ATOM 686 C CA . CYS A 1 89 ? -4.471 3.462 -13.380 1.00 91.75 89 CYS A CA 1
ATOM 687 C C . CYS A 1 89 ? -5.405 2.277 -13.621 1.00 91.75 89 CYS A C 1
ATOM 689 O O . CYS A 1 89 ? -6.467 2.178 -13.013 1.00 91.75 89 CYS A O 1
ATOM 691 N N . ARG A 1 90 ? -4.953 1.343 -14.464 1.00 90.75 90 ARG A N 1
ATOM 692 C CA . ARG A 1 90 ? -5.613 0.053 -14.730 1.00 90.75 90 ARG A CA 1
ATOM 693 C C . ARG A 1 90 ? -4.731 -1.145 -14.377 1.00 90.75 90 ARG A C 1
ATOM 695 O O . ARG A 1 90 ? -5.079 -2.284 -14.662 1.00 90.75 90 ARG A O 1
ATOM 702 N N . LEU A 1 91 ? -3.585 -0.913 -13.731 1.00 92.06 91 LEU A N 1
ATOM 703 C CA . LEU A 1 91 ? -2.636 -1.978 -13.390 1.00 92.06 91 LEU A CA 1
ATOM 704 C C . LEU A 1 91 ? -3.204 -2.989 -12.388 1.00 92.06 91 LEU A C 1
ATOM 706 O O . LEU A 1 91 ? -2.825 -4.148 -12.430 1.00 92.06 91 LEU A O 1
ATOM 710 N N . TYR A 1 92 ? -4.127 -2.597 -11.510 1.00 92.69 92 TYR A N 1
ATOM 711 C CA . TYR A 1 92 ? -4.750 -3.549 -10.583 1.00 92.69 92 TYR A CA 1
ATOM 712 C C . TYR A 1 92 ? -5.722 -4.523 -11.279 1.00 92.69 92 TYR A C 1
ATOM 714 O O . TYR A 1 92 ? -5.976 -5.599 -10.744 1.00 92.69 92 TYR A O 1
ATOM 722 N N . GLU A 1 93 ? -6.241 -4.164 -12.458 1.00 93.00 93 GLU A N 1
ATOM 723 C CA . GLU A 1 93 ? -7.076 -5.024 -13.311 1.00 93.00 93 GLU A CA 1
ATOM 724 C C . GLU A 1 93 ? -6.210 -5.855 -14.265 1.00 93.00 93 GLU A C 1
ATOM 726 O O . GLU A 1 93 ? -6.370 -7.070 -14.352 1.00 93.00 93 GLU A O 1
ATOM 731 N N . ASN A 1 94 ? -5.270 -5.201 -14.952 1.00 91.81 94 ASN A N 1
ATOM 732 C CA . ASN A 1 94 ? -4.456 -5.825 -15.997 1.00 91.81 94 ASN A CA 1
ATOM 733 C C . ASN A 1 94 ? -3.316 -6.679 -15.431 1.00 91.81 94 ASN A C 1
ATOM 735 O O . ASN A 1 94 ? -2.910 -7.659 -16.045 1.00 91.81 94 ASN A O 1
ATOM 739 N N . GLU A 1 95 ? -2.791 -6.297 -14.268 1.00 93.12 95 GLU A N 1
ATOM 740 C CA . GLU A 1 95 ? -1.592 -6.869 -13.651 1.00 93.12 95 GLU A CA 1
ATOM 741 C C . GLU A 1 95 ? -1.858 -7.180 -12.164 1.00 93.12 95 GLU A C 1
ATOM 743 O O . GLU A 1 95 ? -1.182 -6.668 -11.262 1.00 93.12 95 GLU A O 1
ATOM 748 N N . PRO A 1 96 ? -2.862 -8.032 -11.866 1.00 95.06 96 PRO A N 1
ATOM 749 C CA . PRO A 1 96 ? -3.373 -8.241 -10.508 1.00 95.06 96 PRO A CA 1
ATOM 750 C C . PRO A 1 96 ? -2.327 -8.817 -9.546 1.00 95.06 96 PRO A C 1
ATOM 752 O O . PRO A 1 96 ? -2.435 -8.650 -8.327 1.00 95.06 96 PRO A O 1
ATOM 755 N N . ASN A 1 97 ? -1.286 -9.468 -10.071 1.00 96.12 97 ASN A N 1
ATOM 756 C CA . ASN A 1 97 ? -0.177 -9.965 -9.265 1.00 96.12 97 ASN A CA 1
ATOM 757 C C . ASN A 1 97 ? 0.619 -8.818 -8.616 1.00 96.12 97 ASN A C 1
ATOM 759 O O . ASN A 1 97 ? 0.935 -8.889 -7.431 1.00 96.12 97 ASN A O 1
ATOM 763 N N . LEU A 1 98 ? 0.871 -7.721 -9.345 1.00 96.19 98 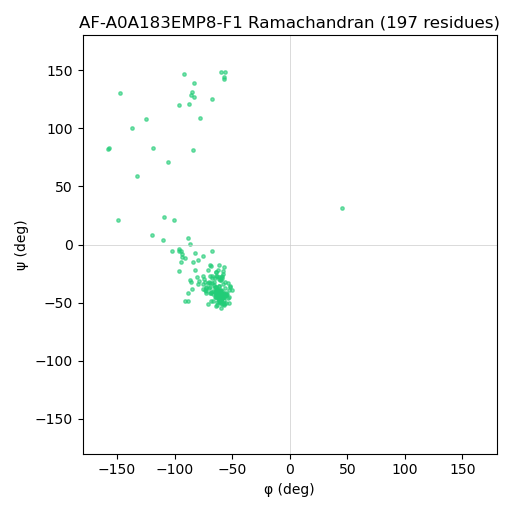LEU A N 1
ATOM 764 C CA . LEU A 1 98 ? 1.551 -6.547 -8.790 1.00 96.19 98 LEU A CA 1
ATOM 765 C C . LEU A 1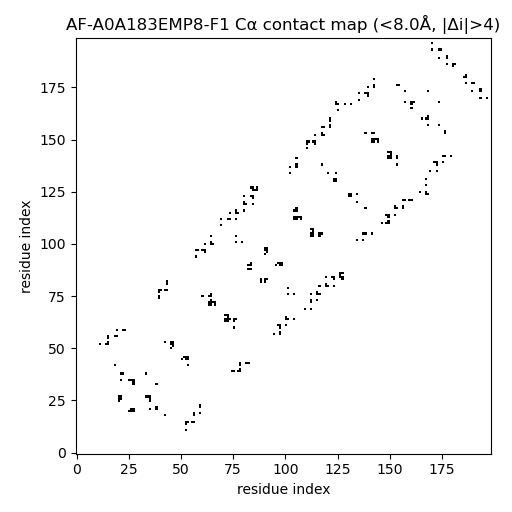 98 ? 0.749 -5.943 -7.635 1.00 96.19 98 LEU A C 1
ATOM 767 O O . LEU A 1 98 ? 1.305 -5.643 -6.579 1.00 96.19 98 LEU A O 1
ATOM 771 N N . TRP A 1 99 ? -0.566 -5.810 -7.818 1.00 97.62 99 TRP A N 1
ATOM 772 C CA . TRP A 1 99 ? -1.465 -5.331 -6.770 1.00 97.62 99 TRP A CA 1
ATOM 773 C C . TRP A 1 99 ? -1.467 -6.252 -5.543 1.00 97.62 99 TRP A C 1
ATOM 775 O O . TRP A 1 99 ? -1.357 -5.788 -4.408 1.00 97.62 99 TRP A O 1
ATOM 785 N N . THR A 1 100 ? -1.527 -7.564 -5.765 1.00 97.75 100 THR A N 1
ATOM 786 C CA . THR A 1 100 ? -1.522 -8.566 -4.692 1.00 97.75 100 THR A CA 1
ATOM 787 C C . THR A 1 100 ? -0.232 -8.502 -3.870 1.00 97.75 100 THR A C 1
ATOM 789 O O . THR A 1 100 ? -0.274 -8.486 -2.638 1.00 97.75 100 THR A O 1
ATOM 792 N N . GLU A 1 101 ? 0.924 -8.417 -4.526 1.00 98.06 101 GLU A N 1
ATOM 793 C CA . GLU A 1 101 ? 2.224 -8.329 -3.851 1.00 98.06 101 GLU A CA 1
ATOM 794 C C . GLU A 1 101 ? 2.444 -6.983 -3.155 1.00 98.06 101 GLU A C 1
ATOM 796 O O . GLU A 1 101 ? 3.037 -6.939 -2.070 1.00 98.06 101 GLU A O 1
ATOM 801 N N . TYR A 1 102 ? 1.899 -5.901 -3.720 1.00 98.31 102 TYR A N 1
ATOM 802 C CA . TYR A 1 102 ? 1.836 -4.596 -3.069 1.00 98.31 102 TYR A CA 1
ATOM 803 C C . TYR A 1 102 ? 1.005 -4.656 -1.780 1.00 98.31 102 TYR A C 1
ATOM 805 O O . TYR A 1 102 ? 1.484 -4.242 -0.724 1.00 98.31 102 TYR A O 1
ATOM 813 N N . LEU A 1 103 ? -0.198 -5.243 -1.810 1.00 98.25 103 LEU A N 1
ATOM 814 C CA . LEU A 1 103 ? -1.039 -5.381 -0.615 1.00 98.25 103 LEU A CA 1
ATOM 815 C C . LEU A 1 103 ? -0.373 -6.213 0.484 1.00 98.25 103 LEU A C 1
ATOM 817 O O . LEU A 1 103 ? -0.483 -5.871 1.664 1.00 98.25 103 LEU A O 1
ATOM 821 N N . LYS A 1 104 ? 0.389 -7.255 0.128 1.00 98.38 104 LYS A N 1
ATOM 822 C CA . LYS A 1 104 ? 1.169 -8.033 1.106 1.00 98.38 104 LYS A CA 1
ATOM 823 C C . LYS A 1 104 ? 2.161 -7.168 1.891 1.00 98.38 104 LYS A C 1
ATOM 825 O O . LYS A 1 104 ? 2.459 -7.504 3.038 1.00 98.38 104 LYS A O 1
ATOM 830 N N . ARG A 1 105 ? 2.624 -6.032 1.347 1.00 98.50 105 ARG A N 1
ATOM 831 C CA . ARG A 1 105 ? 3.535 -5.113 2.057 1.00 98.50 105 ARG A CA 1
ATOM 832 C C . ARG A 1 105 ? 2.888 -4.396 3.236 1.00 98.50 105 ARG A C 1
ATOM 834 O O . ARG A 1 105 ? 3.603 -3.988 4.148 1.00 98.50 105 ARG A O 1
ATOM 841 N N . TYR A 1 106 ? 1.557 -4.334 3.320 1.00 98.56 106 TYR A N 1
ATOM 842 C CA . TYR A 1 106 ? 0.913 -3.889 4.559 1.00 98.56 106 TYR A CA 1
ATOM 843 C C . TYR A 1 106 ? 1.302 -4.800 5.729 1.00 98.56 106 TYR A C 1
ATOM 845 O O . TYR A 1 106 ? 1.350 -4.320 6.857 1.00 98.56 106 TYR A O 1
ATOM 853 N N . CYS A 1 107 ? 1.622 -6.077 5.481 1.00 98.12 107 CYS A N 1
ATOM 854 C CA . CYS A 1 107 ? 2.127 -7.070 6.437 1.00 98.12 107 CYS A CA 1
ATOM 855 C C . CYS A 1 107 ? 3.652 -7.278 6.369 1.00 98.12 107 CYS A C 1
ATOM 857 O O . CYS A 1 107 ? 4.121 -8.327 6.802 1.00 98.12 107 CYS A O 1
ATOM 859 N N . ASP A 1 108 ? 4.426 -6.328 5.833 1.00 98.69 108 ASP A N 1
ATOM 860 C CA . ASP A 1 108 ? 5.882 -6.486 5.725 1.00 98.69 108 ASP A CA 1
ATOM 861 C C . ASP A 1 108 ? 6.549 -6.690 7.095 1.00 98.69 108 ASP A C 1
ATOM 863 O O . ASP A 1 108 ? 6.111 -6.143 8.110 1.00 98.69 108 ASP A O 1
ATOM 867 N N . ILE A 1 109 ? 7.645 -7.450 7.113 1.00 97.88 109 ILE A N 1
ATOM 868 C CA . ILE A 1 109 ? 8.452 -7.662 8.320 1.00 97.88 109 ILE A CA 1
ATOM 869 C C . ILE A 1 109 ? 9.019 -6.345 8.868 1.00 97.88 109 ILE A C 1
ATOM 871 O O . ILE A 1 109 ? 9.197 -6.203 10.075 1.00 97.88 109 ILE A O 1
ATOM 875 N N . ASN A 1 110 ? 9.283 -5.366 7.997 1.00 98.31 110 ASN A N 1
ATOM 876 C CA . ASN A 1 110 ? 9.786 -4.064 8.401 1.00 98.31 110 ASN A CA 1
ATOM 877 C C . ASN A 1 110 ? 8.616 -3.103 8.737 1.00 98.31 110 ASN A C 1
ATOM 879 O O . ASN A 1 110 ? 7.789 -2.811 7.865 1.00 98.31 110 ASN A O 1
ATOM 883 N N . PRO A 1 111 ? 8.532 -2.562 9.970 1.00 98.19 111 PRO A N 1
ATOM 884 C CA . PRO A 1 111 ? 7.467 -1.639 10.366 1.00 98.19 111 PRO A CA 1
ATOM 885 C C . PRO A 1 111 ? 7.438 -0.333 9.558 1.00 98.19 111 PRO A C 1
ATOM 887 O O . PRO A 1 111 ? 6.351 0.194 9.329 1.00 98.19 111 PRO A O 1
ATOM 890 N N . ASP A 1 112 ? 8.575 0.158 9.065 1.00 98.38 112 ASP A N 1
ATOM 891 C CA . ASP A 1 112 ? 8.638 1.387 8.266 1.00 98.38 112 ASP A CA 1
ATOM 892 C C . ASP A 1 112 ? 7.985 1.206 6.894 1.00 98.38 112 ASP A C 1
ATOM 894 O O . ASP A 1 112 ? 7.275 2.098 6.427 1.00 98.38 112 ASP A O 1
ATOM 898 N N . ILE A 1 113 ? 8.136 0.026 6.280 1.00 98.62 113 ILE A N 1
ATOM 899 C CA . ILE A 1 113 ? 7.426 -0.330 5.040 1.00 98.62 113 ILE A CA 1
ATOM 900 C C . ILE A 1 113 ? 5.916 -0.338 5.288 1.00 98.62 113 ILE A C 1
ATOM 902 O O . ILE A 1 113 ? 5.154 0.221 4.498 1.00 98.62 113 ILE A O 1
ATOM 906 N N . ARG A 1 114 ? 5.466 -0.901 6.415 1.00 98.69 114 ARG A N 1
ATOM 907 C CA . ARG A 1 114 ? 4.039 -0.912 6.777 1.00 98.69 114 ARG A CA 1
ATOM 908 C C . ARG A 1 114 ? 3.500 0.501 7.005 1.00 98.69 114 ARG A C 1
ATOM 910 O O . ARG A 1 114 ? 2.430 0.833 6.500 1.00 98.69 114 ARG A O 1
ATOM 917 N N . CYS A 1 115 ? 4.257 1.363 7.684 1.00 98.56 115 CYS A N 1
ATOM 918 C CA . CYS A 1 115 ? 3.939 2.788 7.814 1.00 98.56 115 CYS A CA 1
ATOM 919 C C . CYS A 1 115 ? 3.859 3.491 6.449 1.00 98.56 115 CYS A C 1
ATOM 921 O O . CYS A 1 115 ? 2.954 4.296 6.226 1.00 98.56 115 CYS A O 1
ATOM 923 N N . ALA A 1 116 ? 4.771 3.191 5.521 1.00 98.00 116 ALA A N 1
ATOM 924 C CA . ALA A 1 116 ? 4.748 3.749 4.171 1.00 98.00 116 ALA A CA 1
ATOM 925 C C . ALA A 1 116 ? 3.506 3.302 3.377 1.00 98.00 116 ALA A C 1
ATOM 927 O O . ALA A 1 116 ? 2.873 4.139 2.732 1.00 98.00 116 ALA A O 1
ATOM 928 N N . CYS A 1 117 ? 3.094 2.035 3.503 1.00 98.44 117 CYS A N 1
ATOM 929 C CA . CYS A 1 117 ? 1.841 1.533 2.926 1.00 98.44 117 CYS A CA 1
ATOM 930 C C . CYS A 1 117 ? 0.639 2.339 3.437 1.00 98.44 117 CYS A C 1
ATOM 932 O O . CYS A 1 117 ? -0.152 2.854 2.649 1.00 98.44 117 CYS A O 1
ATOM 934 N N . ILE A 1 118 ? 0.540 2.518 4.762 1.00 98.56 118 ILE A N 1
ATOM 935 C CA . ILE A 1 118 ? -0.547 3.279 5.392 1.00 98.56 118 ILE A CA 1
ATOM 936 C C . ILE A 1 118 ? -0.574 4.723 4.876 1.00 98.56 118 ILE A C 1
ATOM 938 O O . ILE A 1 118 ? -1.643 5.238 4.564 1.00 98.56 118 ILE A O 1
ATOM 942 N N . LYS A 1 119 ? 0.583 5.380 4.732 1.00 96.88 119 LYS A N 1
ATOM 943 C CA . LYS A 1 119 ? 0.654 6.750 4.198 1.00 96.88 119 LYS A CA 1
ATOM 944 C C . LYS A 1 119 ? 0.102 6.854 2.774 1.00 96.88 119 LYS A C 1
ATOM 946 O O . LYS A 1 119 ? -0.613 7.806 2.477 1.00 96.88 119 LYS A O 1
ATOM 951 N N . GLN A 1 120 ? 0.405 5.887 1.909 1.00 96.12 120 GLN A N 1
ATOM 952 C CA . GLN A 1 120 ? -0.068 5.877 0.520 1.00 96.12 120 GLN A CA 1
ATOM 953 C C . GLN A 1 120 ? -1.544 5.499 0.381 1.00 96.12 120 GLN A C 1
ATOM 955 O O . GLN A 1 120 ? -2.202 5.953 -0.558 1.00 96.12 120 GLN A O 1
ATOM 960 N N . ALA A 1 121 ? -2.075 4.722 1.330 1.00 97.56 121 ALA A N 1
ATOM 961 C CA . ALA A 1 121 ? -3.473 4.304 1.352 1.00 97.56 121 ALA A CA 1
ATOM 962 C C . ALA A 1 121 ? -4.441 5.487 1.215 1.00 97.56 121 ALA A C 1
ATOM 964 O O . ALA A 1 121 ? -5.461 5.362 0.547 1.00 97.56 121 ALA A O 1
ATOM 965 N N . GLU A 1 122 ? -4.101 6.643 1.797 1.00 94.81 122 GLU A N 1
ATOM 966 C CA . GLU A 1 122 ? -4.925 7.854 1.744 1.00 94.81 122 GLU A CA 1
ATOM 967 C C . GLU A 1 122 ? -5.295 8.232 0.303 1.00 94.81 122 GLU A C 1
ATOM 969 O O . GLU A 1 122 ? -6.467 8.435 -0.006 1.00 94.81 122 GLU A O 1
ATOM 974 N N . SER A 1 123 ? -4.311 8.293 -0.598 1.00 96.19 123 SER A N 1
ATOM 975 C CA . SER A 1 123 ? -4.558 8.704 -1.982 1.00 96.19 123 SER A CA 1
ATOM 976 C C . SER A 1 123 ? -5.288 7.621 -2.773 1.00 96.19 123 SER A C 1
ATOM 978 O O . SER A 1 123 ? -6.180 7.941 -3.557 1.00 96.19 123 SER A O 1
ATOM 980 N N . ILE A 1 124 ? -4.975 6.346 -2.523 1.00 97.50 124 ILE A N 1
ATOM 981 C CA . ILE A 1 124 ? -5.648 5.213 -3.171 1.00 97.50 124 ILE A CA 1
ATOM 982 C C . ILE A 1 124 ? -7.133 5.179 -2.782 1.00 97.50 124 ILE A C 1
ATOM 984 O O . ILE A 1 124 ? -7.987 5.051 -3.652 1.00 97.50 124 ILE A O 1
ATOM 988 N N . LEU A 1 125 ? -7.469 5.365 -1.500 1.00 97.50 125 LEU A N 1
ATOM 989 C CA . LEU A 1 125 ? -8.859 5.388 -1.025 1.00 97.50 125 LEU A CA 1
ATOM 990 C C . LEU A 1 125 ? -9.678 6.517 -1.667 1.00 97.50 125 LEU A C 1
ATOM 992 O O . LEU A 1 125 ? -10.868 6.342 -1.949 1.00 97.50 125 LEU A O 1
ATOM 996 N N . VAL A 1 126 ? -9.051 7.669 -1.917 1.00 96.00 126 VAL A N 1
ATOM 997 C CA . VAL A 1 126 ? -9.694 8.800 -2.599 1.00 96.00 126 VAL A CA 1
ATOM 998 C C . VAL A 1 126 ? -9.918 8.496 -4.077 1.00 96.00 126 VAL A C 1
ATOM 1000 O O . VAL A 1 126 ? -11.033 8.676 -4.564 1.00 96.00 126 VAL A O 1
ATOM 1003 N N . VAL A 1 127 ? -8.869 8.054 -4.773 1.00 95.94 127 VAL A N 1
ATOM 1004 C CA . VAL A 1 127 ? -8.825 7.991 -6.240 1.00 95.94 127 VAL A CA 1
ATOM 1005 C C . VAL A 1 127 ? -9.434 6.707 -6.801 1.00 95.94 127 VAL A C 1
ATOM 1007 O O . VAL A 1 127 ? -10.030 6.745 -7.871 1.00 95.94 127 VAL A O 1
ATOM 1010 N N . GLN A 1 128 ? -9.329 5.587 -6.083 1.00 95.50 128 GLN A N 1
ATOM 1011 C CA . GLN A 1 128 ? -9.719 4.263 -6.570 1.00 95.50 128 GLN A CA 1
ATOM 1012 C C . GLN A 1 128 ? -10.834 3.642 -5.711 1.00 95.50 128 GLN A C 1
ATOM 1014 O O . GLN A 1 128 ? -10.561 2.802 -4.846 1.00 95.50 128 GLN A O 1
ATOM 1019 N N . PRO A 1 129 ? -12.117 3.992 -5.948 1.00 93.69 129 PRO A N 1
ATOM 1020 C CA . PRO A 1 129 ? -13.253 3.384 -5.253 1.00 93.69 129 PRO A CA 1
ATOM 1021 C C . PRO A 1 129 ? -13.262 1.850 -5.302 1.00 93.69 129 PRO A C 1
ATOM 1023 O O . PRO A 1 129 ? -13.581 1.217 -4.297 1.00 93.69 129 PRO A O 1
ATOM 1026 N N . ALA A 1 130 ? -12.843 1.259 -6.427 1.00 94.50 130 ALA A N 1
ATOM 1027 C CA . ALA A 1 130 ? -12.780 -0.192 -6.625 1.00 94.50 130 ALA A CA 1
ATOM 1028 C C . ALA A 1 130 ? -11.823 -0.904 -5.648 1.00 94.50 130 ALA A C 1
ATOM 1030 O O . ALA A 1 130 ? -12.041 -2.061 -5.292 1.00 94.50 130 ALA A O 1
ATOM 1031 N N . LEU A 1 131 ? -10.785 -0.212 -5.165 1.00 96.38 131 LEU A N 1
ATOM 1032 C CA . LEU A 1 131 ? -9.776 -0.782 -4.268 1.00 96.38 131 LEU A CA 1
ATOM 1033 C C . LEU A 1 131 ? -10.093 -0.560 -2.782 1.00 96.38 131 LEU A C 1
ATOM 1035 O O . LEU A 1 131 ? -9.431 -1.145 -1.920 1.00 96.38 131 LEU A O 1
ATOM 1039 N N . ARG A 1 132 ? -11.114 0.247 -2.454 1.00 95.62 132 ARG A N 1
ATOM 1040 C CA . ARG A 1 132 ? -11.408 0.666 -1.072 1.00 95.62 132 ARG A CA 1
ATOM 1041 C C . ARG A 1 132 ? -11.602 -0.491 -0.109 1.00 95.62 132 ARG A C 1
ATOM 1043 O O . ARG A 1 132 ? -11.106 -0.406 1.010 1.00 95.62 132 ARG A O 1
ATOM 1050 N N . GLY A 1 133 ? -12.299 -1.548 -0.526 1.00 97.06 133 GLY A N 1
ATOM 1051 C CA . GLY A 1 133 ? -12.539 -2.724 0.315 1.00 97.06 133 GLY A CA 1
ATOM 1052 C C . GLY A 1 133 ? -11.231 -3.388 0.748 1.00 97.06 133 GLY A C 1
ATOM 1053 O O . GLY A 1 133 ? -10.946 -3.477 1.939 1.00 97.06 133 GLY A O 1
ATOM 1054 N N . GLN A 1 134 ? -10.384 -3.740 -0.223 1.00 97.88 134 GLN A N 1
ATOM 1055 C CA . GLN A 1 134 ? -9.110 -4.420 0.027 1.00 97.88 134 GLN A CA 1
ATOM 1056 C C . GLN A 1 134 ? -8.140 -3.552 0.845 1.00 97.88 134 GLN A C 1
ATOM 1058 O O . GLN A 1 134 ? -7.516 -4.031 1.791 1.00 97.88 134 GLN A O 1
ATOM 1063 N N . VAL A 1 135 ? -8.045 -2.254 0.527 1.00 98.38 135 VAL A N 1
ATOM 1064 C CA . VAL A 1 135 ? -7.199 -1.312 1.281 1.00 98.38 135 VAL A CA 1
ATOM 1065 C C . VAL A 1 135 ? -7.726 -1.114 2.705 1.00 98.38 135 VAL A C 1
ATOM 1067 O O . VAL A 1 135 ? -6.946 -1.091 3.655 1.00 98.38 135 VAL A O 1
ATOM 1070 N N . THR A 1 136 ? -9.047 -1.022 2.881 1.00 98.00 136 THR A N 1
ATOM 1071 C CA . THR A 1 136 ? -9.689 -0.936 4.201 1.00 98.00 136 THR A CA 1
ATOM 1072 C C . THR A 1 136 ? -9.360 -2.155 5.056 1.00 98.00 136 THR A C 1
ATOM 1074 O O . THR A 1 136 ? -8.975 -1.995 6.213 1.00 98.00 136 THR A O 1
ATOM 1077 N N . ASP A 1 137 ? -9.480 -3.364 4.505 1.00 98.31 137 ASP A N 1
ATOM 1078 C CA . ASP A 1 137 ? -9.191 -4.597 5.241 1.00 98.31 137 ASP A CA 1
ATOM 1079 C C . ASP A 1 137 ? -7.716 -4.653 5.671 1.00 98.31 137 ASP A C 1
ATOM 1081 O O . ASP A 1 137 ? -7.410 -4.973 6.826 1.00 98.31 137 ASP A O 1
ATOM 1085 N N . ALA A 1 138 ? -6.800 -4.237 4.788 1.00 98.25 138 ALA A N 1
ATOM 1086 C CA . ALA A 1 138 ? -5.380 -4.125 5.108 1.00 98.25 138 ALA A CA 1
ATOM 1087 C C . ALA A 1 138 ? -5.110 -3.112 6.241 1.00 98.25 138 ALA A C 1
ATOM 1089 O O . ALA A 1 138 ? -4.334 -3.397 7.154 1.00 98.25 138 ALA A O 1
ATOM 1090 N N . LEU A 1 139 ? -5.779 -1.954 6.236 1.00 98.31 139 LEU A N 1
ATOM 1091 C CA . LEU A 1 139 ? -5.664 -0.931 7.285 1.00 98.31 139 LEU A CA 1
ATOM 1092 C C . LEU A 1 139 ? -6.253 -1.382 8.629 1.00 98.31 139 LEU A C 1
ATOM 1094 O O . LEU A 1 139 ? -5.654 -1.146 9.681 1.00 98.31 139 LEU A O 1
ATOM 1098 N N . ILE A 1 140 ? -7.396 -2.072 8.614 1.00 97.06 140 ILE A N 1
ATOM 1099 C CA . ILE A 1 140 ? -8.012 -2.643 9.820 1.00 97.06 140 ILE A CA 1
ATOM 1100 C C . ILE A 1 140 ? -7.041 -3.616 10.496 1.00 97.06 140 ILE A C 1
ATOM 1102 O O . ILE A 1 140 ? -6.819 -3.529 11.707 1.00 97.06 140 ILE A O 1
ATOM 1106 N N . ALA A 1 141 ? -6.374 -4.474 9.720 1.00 96.62 141 ALA A N 1
ATOM 1107 C CA . ALA A 1 141 ? -5.364 -5.392 10.242 1.00 96.62 141 ALA A CA 1
ATOM 1108 C C . ALA A 1 141 ? -4.160 -4.674 10.894 1.00 96.62 141 ALA A C 1
ATOM 1110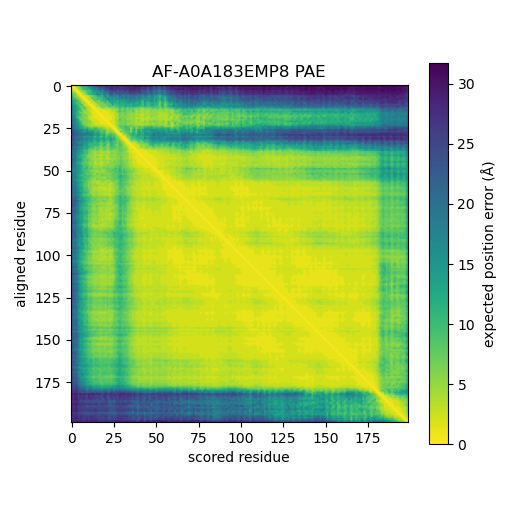 O O . ALA A 1 141 ? -3.414 -5.289 11.661 1.00 96.62 141 ALA A O 1
ATOM 1111 N N . ARG A 1 142 ? -3.953 -3.378 10.617 1.00 97.06 142 ARG A N 1
ATOM 1112 C CA . ARG A 1 142 ? -2.912 -2.526 11.222 1.00 97.06 142 ARG A CA 1
ATOM 1113 C C . ARG A 1 142 ? -3.377 -1.729 12.439 1.00 97.06 142 ARG A C 1
ATOM 1115 O O . ARG A 1 142 ? -2.542 -1.252 13.202 1.00 97.06 142 ARG A O 1
ATOM 1122 N N . CYS A 1 143 ? -4.675 -1.679 12.737 1.00 94.38 143 CYS A N 1
ATOM 1123 C CA . CYS A 1 143 ? -5.171 -1.077 13.984 1.00 94.38 143 CYS A CA 1
ATOM 1124 C C . CYS A 1 143 ? -4.680 -1.833 15.240 1.00 94.38 143 CYS A C 1
ATOM 1126 O O . CYS A 1 143 ? -4.518 -1.251 16.320 1.00 94.38 143 CYS A O 1
ATOM 1128 N N . LYS A 1 144 ? -4.405 -3.136 15.091 1.00 92.06 144 LYS A N 1
ATOM 1129 C CA . LYS A 1 144 ? -3.905 -4.046 16.138 1.00 92.06 144 LYS A CA 1
ATOM 1130 C C . LYS A 1 144 ? -2.449 -4.467 15.915 1.00 92.06 144 LYS A C 1
ATOM 1132 O O . LYS A 1 144 ? -2.033 -5.511 16.404 1.00 92.06 144 LYS A O 1
ATOM 1137 N N . ASP A 1 145 ? -1.685 -3.668 15.173 1.00 96.75 145 ASP A N 1
ATOM 1138 C CA . ASP A 1 145 ? -0.283 -3.966 14.885 1.00 96.75 145 ASP A CA 1
ATOM 1139 C C . ASP A 1 145 ? 0.554 -4.156 16.158 1.00 96.75 145 ASP A C 1
ATOM 1141 O O . ASP A 1 145 ? 0.284 -3.496 17.163 1.00 96.75 145 ASP A O 1
ATOM 1145 N N . SER A 1 146 ? 1.591 -4.997 16.127 1.00 94.25 146 SER A N 1
ATOM 1146 C CA . SER A 1 146 ? 2.523 -5.155 17.251 1.00 94.25 146 SER A CA 1
ATOM 1147 C C . SER A 1 146 ? 3.316 -3.870 17.521 1.00 94.25 146 SER A C 1
ATOM 1149 O O . SER A 1 146 ? 3.509 -3.492 18.680 1.00 94.25 146 SER A O 1
ATOM 1151 N N . HIS A 1 147 ? 3.684 -3.129 16.472 1.00 95.06 147 HIS A N 1
ATOM 1152 C CA . HIS A 1 147 ? 4.460 -1.896 16.578 1.00 95.06 147 HIS A CA 1
ATOM 1153 C C . HIS A 1 147 ? 3.565 -0.681 16.826 1.00 95.06 147 HIS A C 1
ATOM 1155 O O . HIS A 1 147 ? 2.604 -0.422 16.100 1.00 95.06 147 HIS A O 1
ATOM 1161 N N . GLN A 1 148 ? 3.906 0.104 17.850 1.00 91.81 148 GLN A N 1
ATOM 1162 C CA . GLN A 1 148 ? 3.138 1.292 18.218 1.00 91.81 148 GLN A CA 1
ATOM 1163 C C . GLN A 1 148 ? 3.083 2.334 17.102 1.00 91.81 148 GLN A C 1
ATOM 1165 O O . GLN A 1 148 ? 2.008 2.879 16.858 1.00 91.81 148 GLN A O 1
ATOM 1170 N N . ASP A 1 149 ? 4.192 2.568 16.405 1.00 93.38 149 ASP A N 1
ATOM 1171 C CA . ASP A 1 149 ? 4.256 3.577 15.347 1.00 93.38 149 ASP A CA 1
ATOM 1172 C C . ASP A 1 149 ? 3.336 3.249 14.171 1.00 93.38 149 ASP A C 1
ATOM 1174 O O . ASP A 1 149 ? 2.661 4.139 13.658 1.00 93.38 149 ASP A O 1
ATOM 1178 N N . VAL A 1 150 ? 3.208 1.966 13.821 1.00 97.50 150 VAL A N 1
ATOM 1179 C CA . VAL A 1 150 ? 2.281 1.504 12.777 1.00 97.50 150 VAL A CA 1
ATOM 1180 C C . VAL A 1 150 ? 0.834 1.772 13.192 1.00 97.50 150 VAL A C 1
ATOM 1182 O O . VAL A 1 150 ? 0.063 2.330 12.413 1.00 97.50 150 VAL A O 1
ATOM 1185 N N . ARG A 1 151 ? 0.468 1.458 14.445 1.00 94.50 151 ARG A N 1
ATOM 1186 C CA . ARG A 1 151 ? -0.878 1.757 14.971 1.00 94.50 151 ARG A CA 1
ATOM 1187 C C . ARG A 1 151 ? -1.174 3.257 14.951 1.00 94.50 151 ARG A C 1
ATOM 1189 O O . ARG A 1 151 ? -2.264 3.662 14.555 1.00 94.50 151 ARG A O 1
ATOM 1196 N N . LEU A 1 152 ? -0.216 4.081 15.381 1.00 92.12 152 LEU A N 1
ATOM 1197 C CA . LEU A 1 152 ? -0.357 5.538 15.378 1.00 92.12 152 LEU A CA 1
ATOM 1198 C C . LEU A 1 152 ? -0.473 6.096 13.957 1.00 92.12 152 LEU A C 1
ATOM 1200 O O . LEU A 1 152 ? -1.238 7.034 13.740 1.00 92.12 152 LEU A O 1
ATOM 1204 N N . GLU A 1 153 ? 0.237 5.522 12.985 1.00 96.62 153 GLU A N 1
ATOM 1205 C CA . GLU A 1 153 ? 0.148 5.964 11.595 1.00 96.62 153 GLU A CA 1
ATOM 1206 C C . GLU A 1 153 ? -1.236 5.699 10.992 1.00 96.62 153 GLU A C 1
ATOM 1208 O O . GLU A 1 153 ? -1.729 6.554 10.260 1.00 96.62 153 GLU A O 1
ATOM 1213 N N . VAL A 1 154 ? -1.922 4.604 11.359 1.00 96.44 154 VAL A N 1
ATOM 1214 C CA . VAL A 1 154 ? -3.325 4.388 10.949 1.00 96.44 154 VAL A CA 1
ATOM 1215 C C . VAL A 1 154 ? -4.219 5.518 11.459 1.00 96.44 154 VAL A C 1
ATOM 1217 O O . VAL A 1 154 ? -4.977 6.097 10.684 1.00 96.44 154 VAL A O 1
ATOM 1220 N N . ILE A 1 155 ? -4.093 5.887 12.739 1.00 92.69 155 ILE A N 1
ATOM 1221 C CA . ILE A 1 155 ? -4.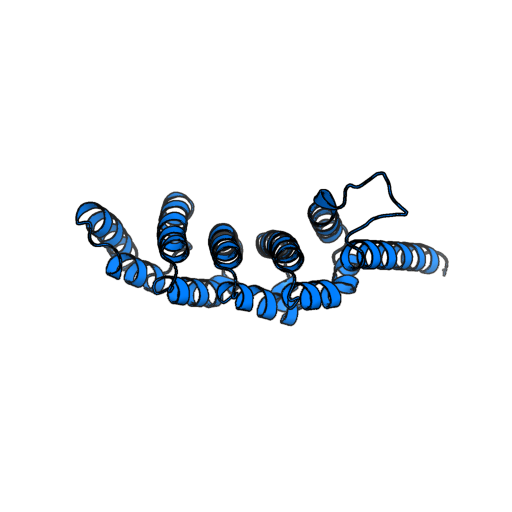885 6.971 13.343 1.00 92.69 155 ILE A CA 1
ATOM 1222 C C . ILE A 1 155 ? -4.614 8.295 12.618 1.00 92.69 155 ILE A C 1
ATOM 1224 O O . ILE A 1 155 ? -5.552 8.998 12.241 1.00 92.69 155 ILE A O 1
ATOM 1228 N N . ARG A 1 156 ? -3.339 8.625 12.381 1.00 93.06 156 ARG A N 1
ATOM 1229 C CA . ARG A 1 156 ? -2.946 9.854 11.675 1.00 93.06 156 ARG A CA 1
ATOM 1230 C C . ARG A 1 156 ? -3.465 9.877 10.241 1.00 93.06 156 ARG A C 1
ATOM 1232 O O . ARG A 1 156 ? -3.966 10.907 9.804 1.00 93.06 156 ARG A O 1
ATOM 1239 N N . MET A 1 157 ? -3.365 8.766 9.516 1.00 96.12 157 MET A N 1
ATOM 1240 C CA . MET A 1 157 ? -3.883 8.655 8.153 1.00 96.12 157 MET A CA 1
ATOM 1241 C C . MET A 1 157 ? -5.393 8.868 8.125 1.00 96.12 157 MET A C 1
ATOM 1243 O O . MET A 1 157 ? -5.866 9.690 7.346 1.00 96.12 157 MET A O 1
ATOM 1247 N N . VAL A 1 158 ? -6.142 8.226 9.026 1.00 94.44 158 VAL A N 1
ATOM 1248 C CA . VAL A 1 158 ? -7.593 8.420 9.109 1.00 94.44 158 VAL A CA 1
ATOM 1249 C C . VAL A 1 158 ? -7.937 9.874 9.437 1.00 94.44 158 VAL A C 1
ATOM 1251 O O . VAL A 1 158 ? -8.824 10.435 8.805 1.00 94.44 158 VAL A O 1
ATOM 1254 N N . GLN A 1 159 ? -7.213 10.525 10.353 1.00 89.75 159 GLN A N 1
ATOM 1255 C CA . GLN A 1 159 ? -7.401 11.953 10.641 1.00 89.75 159 GLN A CA 1
ATOM 1256 C C . GLN A 1 159 ? -7.148 12.845 9.416 1.00 89.75 159 GLN A C 1
ATOM 1258 O O . GLN A 1 159 ? -7.877 13.816 9.210 1.00 89.75 159 GLN A O 1
ATOM 1263 N N . ARG A 1 160 ? -6.127 12.541 8.603 1.00 93.62 160 ARG A N 1
ATOM 1264 C CA . ARG A 1 160 ? -5.861 13.265 7.3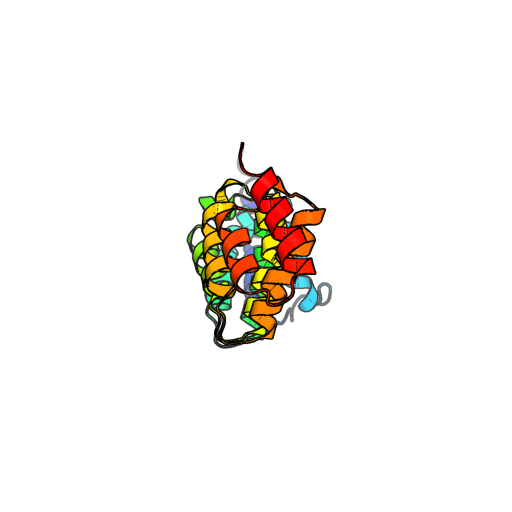50 1.00 93.62 160 ARG A CA 1
ATOM 1265 C C . ARG A 1 160 ? -6.970 13.023 6.327 1.00 93.62 160 ARG A C 1
ATOM 1267 O O . ARG A 1 160 ? -7.525 13.985 5.799 1.00 93.62 160 ARG A O 1
ATOM 1274 N N . LEU A 1 161 ? -7.350 11.763 6.113 1.00 93.56 161 LEU A N 1
ATOM 1275 C CA . LEU A 1 161 ? -8.383 11.384 5.151 1.00 93.56 161 LEU A CA 1
ATOM 1276 C C . LEU A 1 161 ? -9.755 11.955 5.524 1.00 93.56 161 LEU A C 1
ATOM 1278 O O . LEU A 1 161 ? -10.454 12.462 4.656 1.00 93.56 161 LEU A O 1
ATOM 1282 N N . ALA A 1 162 ? -10.095 11.974 6.812 1.00 90.31 162 ALA A N 1
ATOM 1283 C CA . ALA A 1 162 ? -11.312 12.579 7.348 1.00 90.31 162 ALA A CA 1
ATOM 1284 C C . ALA A 1 162 ? -11.472 14.047 6.937 1.00 90.31 162 ALA A C 1
ATOM 1286 O O . ALA A 1 162 ? -12.560 14.475 6.564 1.00 90.31 162 ALA A O 1
ATOM 1287 N N . ARG A 1 163 ? -10.374 14.812 6.994 1.00 88.94 163 ARG A N 1
ATOM 1288 C CA . ARG A 1 163 ? -10.349 16.231 6.611 1.00 88.94 163 ARG A CA 1
ATOM 1289 C C . ARG A 1 163 ? -10.389 16.429 5.099 1.00 88.94 163 ARG A C 1
ATOM 1291 O O . ARG A 1 163 ? -10.853 17.465 4.641 1.00 88.94 163 ARG A O 1
ATOM 1298 N N . ARG A 1 164 ? -9.857 15.469 4.339 1.00 91.44 164 ARG A N 1
ATOM 1299 C CA . ARG A 1 164 ? -9.680 15.569 2.886 1.00 91.44 164 ARG A CA 1
ATOM 1300 C C . ARG A 1 164 ? -10.876 15.043 2.092 1.00 91.44 164 ARG A C 1
ATOM 1302 O O . ARG A 1 164 ? -11.302 15.691 1.142 1.00 91.44 164 ARG A O 1
ATOM 1309 N N . LYS A 1 165 ? -11.366 13.849 2.420 1.00 92.94 165 LYS A N 1
ATOM 1310 C CA . LYS A 1 165 ? -12.440 13.150 1.706 1.00 92.94 165 LYS A CA 1
ATOM 1311 C C . LYS A 1 165 ? -13.103 12.147 2.641 1.00 92.94 165 LYS A C 1
ATOM 1313 O O . LYS A 1 165 ? -12.771 10.961 2.639 1.00 92.94 165 LYS A O 1
ATOM 1318 N N . LEU A 1 166 ? -14.034 12.647 3.446 1.00 89.06 166 LEU A N 1
ATOM 1319 C CA . LEU A 1 166 ? -14.730 11.861 4.455 1.00 89.06 166 LEU A CA 1
ATOM 1320 C C . LEU A 1 166 ? -15.339 10.587 3.849 1.00 89.06 166 LEU A C 1
ATOM 1322 O O . LEU A 1 166 ? -15.093 9.502 4.354 1.00 89.06 166 LEU A O 1
ATOM 1326 N N . GLU A 1 167 ? -15.999 10.680 2.693 1.00 91.25 167 GLU A N 1
ATOM 1327 C CA . GLU A 1 167 ? -16.718 9.567 2.047 1.00 91.25 167 GLU A CA 1
ATOM 1328 C C . GLU A 1 167 ? -15.810 8.439 1.522 1.00 91.25 167 GLU A C 1
ATOM 1330 O O . GLU A 1 167 ? -16.294 7.421 1.026 1.00 91.25 167 GLU A O 1
ATOM 1335 N N . ALA A 1 168 ? -14.486 8.614 1.583 1.00 93.19 168 ALA A N 1
ATOM 1336 C CA . ALA A 1 168 ? -13.529 7.554 1.287 1.00 93.19 168 ALA A CA 1
ATOM 1337 C C . ALA A 1 168 ? -13.254 6.640 2.497 1.00 93.19 168 ALA A C 1
ATOM 1339 O O . ALA A 1 168 ? -12.688 5.560 2.322 1.00 93.19 168 ALA A O 1
ATOM 1340 N N . LEU A 1 169 ? -13.638 7.056 3.709 1.00 93.88 169 LEU A N 1
ATOM 1341 C CA . LEU A 1 169 ? -13.526 6.255 4.926 1.00 93.88 169 LEU A CA 1
ATOM 1342 C C . LEU A 1 169 ? -14.717 5.310 5.061 1.00 93.88 169 LEU A C 1
ATOM 1344 O O . LEU A 1 169 ? -15.862 5.687 4.830 1.00 93.88 169 LEU A O 1
ATOM 1348 N N . SER A 1 170 ? -14.438 4.079 5.482 1.00 93.50 170 SER A N 1
ATOM 1349 C CA . SER A 1 170 ? -15.476 3.111 5.826 1.00 93.50 170 SER A CA 1
ATOM 1350 C C . SER A 1 170 ? -15.813 3.173 7.314 1.00 93.50 170 SER A C 1
ATOM 1352 O O . SER A 1 170 ? -14.931 3.367 8.156 1.00 93.50 170 SER A O 1
ATOM 1354 N N . GLU A 1 171 ? -17.079 2.916 7.651 1.00 90.50 171 GLU A N 1
ATOM 1355 C CA . GLU A 1 171 ? -17.528 2.779 9.043 1.00 90.50 171 GLU A CA 1
ATOM 1356 C C . GLU A 1 171 ? -16.708 1.713 9.785 1.00 90.50 171 GLU A C 1
ATOM 1358 O O . GLU A 1 171 ? -16.213 1.959 10.881 1.00 90.50 171 GLU A O 1
ATOM 1363 N N . ARG A 1 172 ? -16.449 0.570 9.130 1.00 93.31 172 ARG A N 1
ATOM 1364 C CA . ARG A 1 172 ? -15.626 -0.524 9.673 1.00 93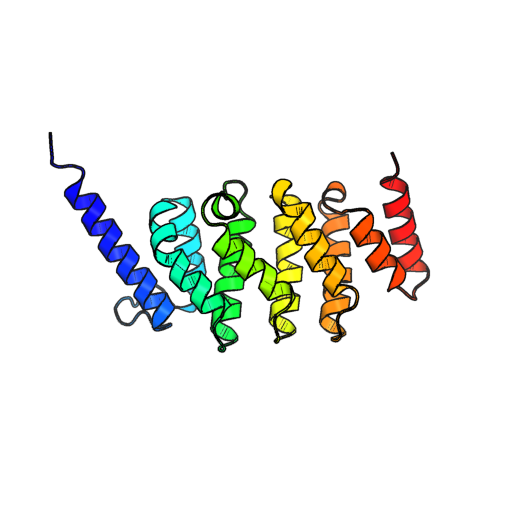.31 172 ARG A CA 1
ATOM 1365 C C . ARG A 1 172 ? -14.248 -0.045 10.140 1.00 93.31 172 ARG A C 1
ATOM 1367 O O . ARG A 1 172 ? -13.811 -0.427 11.224 1.00 93.31 172 ARG A O 1
ATOM 1374 N N . LEU A 1 173 ? -13.554 0.771 9.342 1.00 93.69 173 LEU A N 1
ATOM 1375 C CA . LEU A 1 173 ? -12.239 1.300 9.715 1.00 93.69 173 LEU A CA 1
ATOM 1376 C C . LEU A 1 173 ? -12.344 2.301 10.870 1.00 93.69 173 LEU A C 1
ATOM 1378 O O . LEU A 1 173 ? -11.530 2.255 11.791 1.00 93.69 173 LEU A O 1
ATOM 1382 N N . LEU A 1 174 ? -13.353 3.176 10.840 1.00 91.00 174 LEU A N 1
ATOM 1383 C CA . LEU A 1 174 ? -13.585 4.162 11.896 1.00 91.00 174 LEU A CA 1
ATOM 1384 C C . LEU A 1 174 ? -13.846 3.489 13.246 1.00 91.00 174 LEU A C 1
ATOM 1386 O O . LEU A 1 174 ? -13.195 3.850 14.224 1.00 91.00 174 LEU A O 1
ATOM 1390 N N . SER A 1 175 ? -14.705 2.466 13.298 1.00 89.12 175 SER A N 1
ATOM 1391 C CA . SER A 1 175 ? -14.966 1.701 14.525 1.00 89.12 175 SER A CA 1
ATOM 1392 C C . SER A 1 175 ? -13.686 1.088 15.098 1.00 89.12 175 SER A C 1
ATOM 1394 O O . SER A 1 175 ? -13.412 1.223 16.287 1.00 89.12 175 SER A O 1
ATOM 1396 N N . GLN A 1 176 ? -12.844 0.486 14.248 1.00 90.75 176 GLN A N 1
ATOM 1397 C CA . GLN A 1 176 ? -11.578 -0.101 14.700 1.00 90.75 176 GLN A CA 1
ATOM 1398 C C . GLN A 1 176 ? -10.590 0.943 15.226 1.00 90.75 176 GLN A C 1
ATOM 1400 O O . GLN A 1 176 ? -9.814 0.637 16.127 1.00 90.75 176 GLN A O 1
ATOM 1405 N N . VAL A 1 177 ? -10.599 2.166 14.690 1.00 88.75 177 VAL A N 1
ATOM 1406 C CA . VAL A 1 177 ? -9.772 3.264 15.206 1.00 88.75 177 VAL A CA 1
ATOM 1407 C C . VAL A 1 177 ? -10.311 3.785 16.540 1.00 88.75 177 VAL A C 1
ATOM 1409 O O . VAL A 1 177 ? -9.514 3.999 17.454 1.00 88.75 177 VAL A O 1
ATOM 1412 N N . ILE A 1 178 ? -11.633 3.929 16.684 1.00 84.06 178 ILE A N 1
ATOM 1413 C CA . ILE A 1 178 ? -12.288 4.362 17.931 1.00 84.06 178 ILE A CA 1
ATOM 1414 C C . ILE A 1 178 ? -11.927 3.438 19.091 1.00 84.06 178 ILE A C 1
ATOM 1416 O O . ILE A 1 178 ? -11.464 3.924 20.121 1.00 84.06 178 ILE A O 1
ATOM 1420 N N . ASP A 1 179 ? -12.020 2.120 18.894 1.00 82.19 179 ASP A N 1
ATOM 1421 C CA . ASP A 1 179 ? -11.697 1.109 19.913 1.00 82.19 179 ASP A CA 1
ATOM 1422 C C . ASP A 1 179 ? -10.254 1.218 20.453 1.00 82.19 179 ASP A C 1
ATOM 1424 O O . ASP A 1 179 ? -9.912 0.670 21.507 1.00 82.19 179 ASP A O 1
ATOM 1428 N N . ARG A 1 180 ? -9.355 1.890 19.723 1.00 76.81 180 ARG A N 1
ATOM 1429 C CA . ARG A 1 180 ? -7.944 2.068 20.106 1.00 76.81 180 ARG A CA 1
ATOM 1430 C C . ARG A 1 180 ? -7.675 3.374 20.840 1.00 76.81 180 ARG A C 1
ATOM 1432 O O . ARG A 1 180 ? -6.606 3.507 21.442 1.00 76.81 180 ARG A O 1
ATOM 1439 N N . LEU A 1 181 ? -8.600 4.325 20.807 1.00 71.06 181 LEU A N 1
ATOM 1440 C CA . LEU A 1 181 ? -8.445 5.609 21.469 1.00 71.06 181 LEU A CA 1
ATOM 1441 C C . LEU A 1 181 ? -8.833 5.472 22.945 1.00 71.06 181 LEU A C 1
ATOM 1443 O O . LEU A 1 181 ? -9.908 4.997 23.280 1.00 71.06 181 LEU A O 1
ATOM 1447 N N . ARG A 1 182 ? -7.940 5.895 23.848 1.00 63.19 182 ARG A N 1
ATOM 1448 C CA . ARG A 1 182 ? -8.234 6.022 25.292 1.00 63.19 182 ARG A CA 1
ATOM 1449 C C . ARG A 1 182 ? -8.623 7.450 25.693 1.00 63.19 182 ARG A C 1
ATOM 1451 O O . ARG A 1 182 ? -8.958 7.690 26.848 1.00 63.19 182 ARG A O 1
ATOM 1458 N N . ASP A 1 183 ? -8.548 8.397 24.758 1.00 55.28 183 ASP A N 1
ATOM 1459 C CA . ASP A 1 183 ? -8.807 9.817 24.995 1.00 55.28 183 ASP A CA 1
ATOM 1460 C C . ASP A 1 183 ? -10.251 10.181 24.631 1.00 55.28 183 ASP A C 1
ATOM 1462 O O . ASP A 1 183 ? -10.661 10.058 23.475 1.00 55.28 183 ASP A O 1
ATOM 1466 N N . LYS A 1 184 ? -11.006 10.682 25.615 1.00 55.69 184 LYS A N 1
ATOM 1467 C CA . LYS A 1 184 ? -12.426 11.035 25.466 1.00 55.69 184 LYS A CA 1
ATOM 1468 C C . LYS A 1 184 ? -12.693 12.074 24.370 1.00 55.69 184 LYS A C 1
ATOM 1470 O O . LYS A 1 184 ? -13.733 11.996 23.727 1.00 55.69 184 LYS A O 1
ATOM 1475 N N . LYS A 1 185 ? -11.788 13.033 24.130 1.00 55.75 185 LYS A N 1
ATOM 1476 C CA . LYS A 1 185 ? -11.985 14.075 23.103 1.00 55.75 185 LYS A CA 1
ATOM 1477 C C . LYS A 1 185 ? -11.823 13.513 21.696 1.00 55.75 185 LYS A C 1
ATOM 1479 O O . LYS A 1 185 ? -12.570 13.890 20.797 1.00 55.75 185 LYS A O 1
ATOM 1484 N N . VAL A 1 186 ? -10.858 12.612 21.505 1.00 57.97 186 VAL A N 1
ATOM 1485 C CA . VAL A 1 186 ? -10.626 11.972 20.203 1.00 57.97 186 VAL A CA 1
ATOM 1486 C C . VAL A 1 186 ? -11.735 10.959 19.913 1.00 57.97 186 VAL A C 1
ATOM 1488 O O . VAL A 1 186 ? -12.240 10.933 18.797 1.00 57.97 186 VAL A O 1
ATOM 1491 N N . ILE A 1 187 ? -12.183 10.205 20.924 1.00 63.19 187 ILE A N 1
ATOM 1492 C CA . ILE A 1 187 ? -13.357 9.321 20.825 1.00 63.19 187 ILE A CA 1
ATOM 1493 C C . ILE A 1 187 ? -14.586 10.115 20.372 1.00 63.19 187 ILE A C 1
ATOM 1495 O O . ILE A 1 187 ? -15.193 9.755 19.372 1.00 63.19 187 ILE A O 1
ATOM 1499 N N . PHE A 1 188 ? -14.887 11.243 21.022 1.00 61.44 188 PHE A N 1
ATOM 1500 C CA . PHE A 1 188 ? -16.047 12.070 20.679 1.00 61.44 188 PHE A CA 1
ATOM 1501 C C . PHE A 1 188 ? -16.011 12.589 19.231 1.00 61.44 188 PHE A C 1
ATOM 1503 O O . PHE A 1 188 ? -17.021 12.554 18.531 1.00 61.44 188 PHE A O 1
ATOM 1510 N N . PHE A 1 189 ? -14.841 13.022 18.742 1.00 66.25 189 PHE A N 1
ATOM 1511 C CA . PHE A 1 189 ? -14.678 13.436 17.343 1.00 66.25 189 PHE A CA 1
ATOM 1512 C C . PHE A 1 189 ? -15.023 12.302 16.368 1.00 66.25 189 PHE A C 1
ATOM 1514 O O . PHE A 1 189 ? -15.746 12.511 15.395 1.00 66.25 189 PHE A O 1
ATOM 1521 N N . PHE A 1 190 ? -14.538 11.092 16.641 1.00 67.19 190 PHE A N 1
ATOM 1522 C CA . PHE A 1 190 ? -14.793 9.942 15.784 1.00 67.19 190 PHE A CA 1
ATOM 1523 C C . PHE A 1 190 ? -16.215 9.378 15.919 1.00 67.19 190 PHE A C 1
ATOM 1525 O O . PHE A 1 190 ? -16.778 8.942 14.919 1.00 67.19 190 PHE A O 1
ATOM 1532 N N . GLU A 1 191 ? -16.825 9.425 17.103 1.00 65.12 191 GLU A N 1
ATOM 1533 C CA . GLU A 1 191 ? -18.235 9.069 17.302 1.00 65.12 191 GLU A CA 1
ATOM 1534 C C . GLU A 1 191 ? -19.161 9.983 16.495 1.00 65.12 191 GLU A C 1
ATOM 1536 O O . GLU A 1 191 ? -20.090 9.501 15.849 1.00 65.12 191 GLU A O 1
ATOM 1541 N N . ILE A 1 192 ? -18.881 11.293 16.463 1.00 61.78 192 ILE A N 1
ATOM 1542 C CA . ILE A 1 192 ? -19.608 12.234 15.600 1.00 61.78 192 ILE A CA 1
ATOM 1543 C C . ILE A 1 192 ? -19.464 11.826 14.136 1.00 61.78 192 ILE A C 1
ATOM 1545 O O . ILE A 1 192 ? -20.462 11.767 13.422 1.00 61.78 192 ILE A O 1
ATOM 1549 N N . MET A 1 193 ? -18.246 11.512 13.691 1.00 66.94 193 MET A N 1
ATOM 1550 C CA . MET A 1 193 ? -18.025 11.076 12.314 1.00 66.94 193 MET A CA 1
ATOM 1551 C C . MET A 1 193 ? -18.819 9.812 11.983 1.00 66.94 193 MET A C 1
ATOM 1553 O O . MET A 1 193 ? -19.518 9.806 10.980 1.00 66.94 193 MET A O 1
ATOM 1557 N N . VAL A 1 194 ? -18.771 8.773 12.825 1.00 65.31 194 VAL A N 1
ATOM 1558 C CA . VAL A 1 194 ? -19.541 7.531 12.624 1.00 65.31 194 VAL A CA 1
ATOM 1559 C C . VAL A 1 194 ? -21.045 7.804 12.570 1.00 65.31 194 VAL A C 1
ATOM 1561 O O . VAL A 1 194 ? -21.731 7.248 11.719 1.00 65.31 194 VAL A O 1
ATOM 1564 N N . ASN A 1 195 ? -21.563 8.697 13.415 1.00 61.06 195 ASN A N 1
ATOM 1565 C CA . ASN A 1 195 ? -22.979 9.064 13.389 1.00 61.06 195 ASN A CA 1
ATOM 1566 C C . ASN A 1 195 ? -23.382 9.829 12.116 1.00 61.06 195 ASN A C 1
ATOM 1568 O O . ASN A 1 195 ? -24.515 9.683 11.675 1.00 61.06 195 ASN A O 1
ATOM 1572 N N . ILE A 1 196 ? -22.470 10.584 11.490 1.00 59.34 196 ILE A N 1
ATOM 1573 C CA . ILE A 1 196 ? -22.709 11.239 10.189 1.00 59.34 196 ILE A CA 1
ATOM 1574 C C . ILE A 1 196 ? -22.811 10.212 9.044 1.00 59.34 196 ILE A C 1
ATOM 1576 O O . ILE A 1 196 ? -23.494 10.474 8.060 1.00 59.34 196 ILE A O 1
ATOM 1580 N N . PHE A 1 197 ? -22.178 9.040 9.160 1.00 56.72 197 PHE A N 1
ATOM 1581 C CA . PHE A 1 197 ? -22.259 7.976 8.146 1.00 56.72 197 PHE A CA 1
ATOM 1582 C C . PHE A 1 197 ? -23.510 7.096 8.241 1.00 56.72 197 PHE A C 1
ATOM 1584 O O . PHE A 1 197 ? -23.735 6.283 7.348 1.00 56.72 197 PHE A O 1
ATOM 1591 N N . LYS A 1 198 ? -24.326 7.244 9.288 1.00 48.38 198 LYS A N 1
ATOM 1592 C CA . LYS A 1 198 ? -25.604 6.537 9.412 1.00 48.38 198 LYS A CA 1
ATOM 1593 C C . LYS A 1 198 ? -26.699 7.304 8.664 1.00 48.38 198 LYS A C 1
ATOM 1595 O O . LYS A 1 198 ? -27.463 8.038 9.285 1.00 48.38 198 LYS A O 1
ATOM 1600 N N . PHE A 1 199 ? -26.759 7.123 7.346 1.00 38.88 199 PHE A N 1
ATOM 1601 C CA . PHE A 1 199 ? -27.918 7.449 6.510 1.00 38.88 199 PHE A CA 1
ATOM 1602 C C . PHE A 1 199 ? -28.245 6.271 5.597 1.00 38.88 199 PHE A C 1
ATOM 1604 O O . PHE A 1 199 ? -27.305 5.754 4.953 1.00 38.88 199 PHE A O 1
#

Mean predicted aligned error: 8.06 Å

Secondary structure (DSSP, 8-state):
--SSHHHHHHHHHHHHHHHHHHHHHS--TT-TTS-GGGHHHHHHHHHHH-HHHHHTTHHHHHHHHH-S-HHHHHHHHHHHHHHHTSTT--HHHH-HHHHHHHHHGGG-SSHHHHHHHHHHHHHHHHH-GGGHHHHHHHHHHHHT-SSHHHHHHHHHHHHHHHHH-GGGS-HHHHHHHHTT---HHHHHHHHHHHHHT--

Organism: NCBI:txid637853

Sequence (199 aa):
MLNGLSINSFKSDSLGAFLKRGLEMRALSECTLVPIAKLPELIFVLYKISPELIVRVIPLLVEQLQSENVAARSQVLELSGRLFSDPECRLYENEPNLWTEYLKRYCDINPDIRCACIKQAESILVVQPALRGQVTDALIARCKDSHQDVRLEVIRMVQRLARRKLEALSERLLSQVIDRLRDKKVIFFFEIMVNIFKF

Nearest PDB structures (foldseek):
  5hdt-assembly2_B  TM=8.668E-01  e=8.735E-08  Homo sapiens
  5hdt-assembly1_A  TM=8.806E-01  e=3.035E-07  Homo sapiens
  5f0n-assembly1_A  TM=7.915E-01  e=1.015E-04  Lachancea thermotolerans
  3gs3-assembly1_A-2  TM=7.142E-01  e=1.071E-02  Drosophila melanogaster
  2ot8-assembly2_B  TM=5.396E-01  e=6.777E-02  Homo sapiens

Solvent-accessible surface area (backbone atoms only — not comparable to full-atom values): 11189 Å² total; per-residue (Å²): 144,81,81,73,64,65,61,57,50,53,53,49,51,54,50,42,52,49,53,44,45,32,65,73,66,67,44,47,90,92,39,92,87,56,57,62,91,45,46,50,58,51,52,53,54,43,37,76,76,42,48,73,58,45,62,76,41,43,70,57,47,43,51,32,54,68,41,89,49,63,70,48,23,47,50,41,48,54,37,48,43,54,49,58,37,37,77,86,53,53,52,64,76,79,38,44,64,52,45,54,53,54,59,52,36,55,70,40,93,49,62,68,50,22,38,51,43,48,63,42,44,53,48,26,31,68,52,29,70,90,49,34,64,64,53,43,54,52,51,48,65,33,59,73,40,93,50,64,66,40,27,51,42,51,54,52,40,50,57,52,34,53,75,73,45,50,89,51,61,52,66,73,48,51,53,54,50,45,78,69,52,90,48,70,70,62,36,51,57,50,51,51,53,53,58,70,66,71,122

Foldseek 3Di:
DPPPPVVVVVVLVVVLVQLQCCLVVVDNPPDPPARSLCSLVVLLVCCVVPVPSNVSCLVVLLVQCVDPDPVSVQSSLVSVLVLLLDLPRPCCVVPVSSVVSSLCQCVDPDLVSVLSLLQSLLSNLVRPVPCLVSSLVSLLVQCPDPDPVSVVSSVVSLVVSCVVPLVSDDLSSLVSNLVSDPDPVSNVVSVVSSVVPPD

pLDDT: mean 84.23, std 15.72, range [36.91, 98.69]

InterPro domains:
  IPR011989 Armadillo-like helical [G3DSA:1.25.10.10] (28-187)
  IPR016024 Armadillo-type fold [SSF48371] (51-185)
  IPR039776 Sister chromatid cohesion protein Pds5 [PTHR12663] (40-186)